Protein AF-A0A953KZW2-F1 (afdb_monomer)

Nearest PDB structures (foldseek):
  6uad-assembly1_A  TM=7.887E-01  e=7.161E-06  Comamonas testosteroni
  5iep-assembly1_A  TM=6.336E-01  e=7.894E-04  synthetic construct
  7scc-assembly1_BO  TM=6.711E-01  e=1.519E-03  Synechocystis sp. PCC 6803 substr. Kazusa
  6d63-assembly5_I  TM=6.026E-01  e=1.817E-03  Pseudomonas sp. ADP
  6ta7-assembly1_E-2  TM=6.427E-01  e=1.104E-01  Homo sapiens

pLDDT: mean 77.54, std 22.92, range [33.84, 98.69]

Secondary structure (DSSP, 8-state):
---TTTHHHHHHHHHHHHHSSPPPHHHHHHHHTS-TTTHHHHHHHHHHHTT--HHHHHHHHHHHHHHHHS-------------------------------HHHHHHHHHHHHHHHHHHHHHHHS----PPPP-----------------PPP---------PPPP--------PPPPTHHHHHHHHHHHHHHHHHHHHHHHHHTT-HHHHHHHB-TT--EETTEES--HHHHHHHHHHHHTT-EEEEEEEEEEEE-SSSEEEEEEEEEEEETTTTEEEEEEEEEEEEE-TTS-EEEEEE--

Structure (mmCIF, N/CA/C/O backbone):
data_AF-A0A953KZW2-F1
#
_entry.id   AF-A0A953KZW2-F1
#
loop_
_atom_site.group_PDB
_atom_site.id
_atom_site.type_symbol
_atom_site.label_atom_id
_atom_site.label_alt_id
_atom_site.label_comp_id
_atom_site.label_asym_id
_atom_site.label_entity_id
_atom_site.label_seq_id
_atom_site.pdbx_PDB_ins_code
_atom_site.Cartn_x
_atom_site.Cartn_y
_atom_site.Cartn_z
_atom_site.occupancy
_atom_site.B_iso_or_equiv
_atom_site.auth_seq_id
_atom_site.auth_comp_id
_atom_site.auth_asym_id
_atom_site.auth_atom_id
_atom_site.pdbx_PDB_model_num
ATOM 1 N N . MET A 1 1 ? 4.035 15.272 -20.486 1.00 87.88 1 MET A N 1
ATOM 2 C CA . MET A 1 1 ? 3.221 14.664 -19.411 1.00 87.88 1 MET A CA 1
ATOM 3 C C . MET A 1 1 ? 1.915 14.163 -20.011 1.00 87.88 1 MET A C 1
ATOM 5 O O . MET A 1 1 ? 1.473 14.740 -21.007 1.00 87.88 1 MET A O 1
ATOM 9 N N . ILE A 1 2 ? 1.334 13.093 -19.467 1.00 96.12 2 ILE A N 1
ATOM 10 C CA . ILE A 1 2 ? 0.006 12.632 -19.892 1.00 96.12 2 ILE A CA 1
ATOM 11 C C . ILE A 1 2 ? -1.044 13.613 -19.351 1.00 96.12 2 ILE A C 1
ATOM 13 O O . ILE A 1 2 ? -0.916 14.118 -18.241 1.00 96.12 2 ILE A O 1
ATOM 17 N N . SER A 1 3 ? -2.028 13.959 -20.169 1.00 95.38 3 SER A N 1
ATOM 18 C CA . SER A 1 3 ? -3.058 14.960 -19.901 1.00 95.38 3 SER A CA 1
ATOM 19 C C . SER A 1 3 ? -4.394 14.495 -20.492 1.00 95.38 3 SER A C 1
ATOM 21 O O . SER A 1 3 ? -4.414 13.578 -21.319 1.00 95.38 3 SER A O 1
ATOM 23 N N . PRO A 1 4 ? -5.528 15.136 -20.157 1.00 95.81 4 PRO A N 1
ATOM 24 C CA . PRO A 1 4 ? -6.825 14.748 -20.719 1.00 95.81 4 PRO A CA 1
ATOM 25 C C . PRO A 1 4 ? -6.866 14.794 -22.249 1.00 95.81 4 PRO A C 1
ATOM 27 O O . PRO A 1 4 ? -7.628 14.074 -22.882 1.00 95.81 4 PRO A O 1
ATOM 30 N N . HIS A 1 5 ? -6.039 15.641 -22.864 1.00 96.25 5 HIS A N 1
ATOM 31 C CA . HIS A 1 5 ? -6.025 15.809 -24.315 1.00 96.25 5 HIS A CA 1
ATOM 32 C C . HIS A 1 5 ? -5.318 14.646 -25.024 1.00 96.25 5 HIS A C 1
ATOM 34 O O . HIS A 1 5 ? -5.631 14.356 -26.176 1.00 96.25 5 HIS A O 1
ATOM 40 N N . ASN A 1 6 ? -4.383 13.962 -24.353 1.00 96.62 6 ASN A N 1
ATOM 41 C CA . ASN A 1 6 ? -3.606 12.867 -24.941 1.00 96.62 6 ASN A CA 1
ATOM 42 C C . ASN A 1 6 ? -3.860 11.494 -24.288 1.00 96.62 6 ASN A C 1
ATOM 44 O O . ASN A 1 6 ? -3.405 10.488 -24.834 1.00 96.62 6 ASN A O 1
ATOM 48 N N . ILE A 1 7 ? -4.638 11.415 -23.198 1.00 97.44 7 ILE A N 1
ATOM 49 C CA . ILE A 1 7 ? -4.917 10.162 -22.476 1.00 97.44 7 ILE A CA 1
ATOM 50 C C . ILE A 1 7 ? -5.524 9.089 -23.383 1.00 97.44 7 ILE A C 1
ATOM 52 O O . ILE A 1 7 ? -5.079 7.948 -23.364 1.00 97.44 7 ILE A O 1
ATOM 56 N N . GLY A 1 8 ? -6.465 9.444 -24.262 1.00 97.44 8 GLY A N 1
ATOM 57 C CA . GLY A 1 8 ? -7.064 8.477 -25.186 1.00 97.44 8 GLY A CA 1
ATOM 58 C C . GLY A 1 8 ? -6.046 7.865 -26.159 1.00 97.44 8 GLY A C 1
ATOM 59 O O . GLY A 1 8 ? -6.106 6.671 -26.450 1.00 97.44 8 GLY A O 1
ATOM 60 N N . ALA A 1 9 ? -5.085 8.660 -26.640 1.00 97.81 9 ALA A N 1
ATOM 61 C CA . ALA A 1 9 ? -4.000 8.172 -27.491 1.00 97.81 9 ALA A CA 1
ATOM 62 C C . ALA A 1 9 ? -3.000 7.324 -26.693 1.00 97.81 9 ALA A C 1
ATOM 64 O O . ALA A 1 9 ? -2.559 6.281 -27.175 1.00 97.81 9 ALA A O 1
ATOM 65 N N . PHE A 1 10 ? -2.709 7.718 -25.454 1.00 97.94 10 PHE A N 1
ATOM 66 C CA . PHE A 1 10 ? -1.836 6.955 -24.572 1.00 97.94 10 PHE A CA 1
ATOM 67 C C . PHE A 1 10 ? -2.429 5.585 -24.209 1.00 97.94 10 PHE A C 1
ATOM 69 O O . PHE A 1 10 ? -1.732 4.577 -24.273 1.00 97.94 10 PHE A O 1
ATOM 76 N N . ILE A 1 11 ? -3.733 5.501 -23.931 1.00 98.06 11 ILE A N 1
ATOM 77 C CA . ILE A 1 11 ? -4.419 4.226 -23.668 1.00 98.06 11 ILE A CA 1
ATOM 78 C C . ILE A 1 11 ? -4.409 3.320 -24.904 1.00 98.06 11 ILE A C 1
ATOM 80 O O . ILE A 1 11 ? -4.162 2.122 -24.774 1.00 98.06 11 ILE A O 1
ATOM 84 N N . LYS A 1 12 ? -4.599 3.875 -26.111 1.00 97.88 12 LYS A N 1
ATOM 85 C CA . LYS A 1 12 ? -4.418 3.122 -27.366 1.00 97.88 12 LYS A CA 1
ATOM 86 C C . LYS A 1 12 ? -3.003 2.563 -27.486 1.00 97.88 12 LYS A C 1
ATOM 88 O O . LYS A 1 12 ? -2.850 1.385 -27.797 1.00 97.88 12 LYS A O 1
ATOM 93 N N . PHE A 1 13 ? -1.994 3.392 -27.219 1.00 98.00 13 PHE A N 1
ATOM 94 C CA . PHE A 1 13 ? -0.586 2.998 -27.238 1.00 98.00 13 PHE A CA 1
ATOM 95 C C . PHE A 1 13 ? -0.308 1.860 -26.245 1.00 98.00 13 PHE A C 1
ATOM 97 O O . PHE A 1 13 ? 0.223 0.822 -26.634 1.00 98.00 13 PHE A O 1
ATOM 104 N N . LEU A 1 14 ? -0.744 2.006 -24.993 1.00 97.25 14 LEU A N 1
ATOM 105 C CA . LEU A 1 14 ? -0.588 0.996 -23.946 1.00 97.25 14 LEU A CA 1
ATOM 106 C C . LEU A 1 14 ? -1.263 -0.333 -24.313 1.00 97.25 14 LEU A C 1
ATOM 108 O O . LEU A 1 14 ? -0.664 -1.399 -24.163 1.00 97.25 14 LEU A O 1
ATOM 112 N N . TYR A 1 15 ? -2.493 -0.280 -24.825 1.00 97.56 15 TYR A N 1
ATOM 113 C CA . TYR A 1 15 ? -3.238 -1.472 -25.232 1.00 97.56 15 TYR A CA 1
ATOM 114 C C . TYR A 1 15 ? -2.575 -2.180 -26.420 1.00 97.56 15 TYR A C 1
ATOM 116 O O . TYR A 1 15 ? -2.438 -3.403 -26.406 1.00 97.56 15 TYR A O 1
ATOM 124 N N . LEU A 1 16 ? -2.098 -1.412 -27.406 1.00 96.75 16 LEU A N 1
ATOM 125 C CA . LEU A 1 16 ? -1.361 -1.940 -28.551 1.00 96.75 16 LEU A CA 1
ATOM 126 C C . LEU A 1 16 ? -0.071 -2.633 -28.110 1.00 96.75 16 LEU A C 1
ATOM 128 O O . LEU A 1 16 ? 0.184 -3.754 -28.537 1.00 96.75 16 LEU A O 1
ATOM 132 N N . LYS A 1 17 ? 0.716 -2.020 -27.218 1.00 95.94 17 LYS A N 1
ATOM 133 C CA . LYS A 1 17 ? 1.949 -2.632 -26.695 1.00 95.94 17 LYS A CA 1
ATOM 134 C C . LYS A 1 17 ? 1.675 -3.919 -25.919 1.00 95.94 17 LYS A C 1
ATOM 136 O O . LYS A 1 17 ? 2.438 -4.870 -26.050 1.00 95.94 17 LYS A O 1
ATOM 141 N N . LYS A 1 18 ? 0.593 -3.964 -25.135 1.00 94.56 18 LYS A N 1
ATOM 142 C CA . LYS A 1 18 ? 0.278 -5.116 -24.281 1.00 94.56 18 LYS A CA 1
ATOM 143 C C . LYS A 1 18 ? -0.373 -6.284 -25.025 1.00 94.56 18 LYS A C 1
ATOM 145 O O . LYS A 1 18 ? -0.033 -7.432 -24.758 1.00 94.56 18 LYS A O 1
ATOM 150 N N . TYR A 1 19 ? -1.319 -6.005 -25.918 1.00 94.12 19 TYR A N 1
ATOM 151 C CA . TYR A 1 19 ? -2.159 -7.031 -26.553 1.00 94.12 19 TYR A CA 1
ATOM 152 C C . TYR A 1 19 ? -1.916 -7.186 -28.054 1.00 94.12 19 TYR A C 1
ATOM 154 O O . TYR A 1 19 ? -2.515 -8.062 -28.672 1.00 94.12 19 TYR A O 1
ATOM 162 N N . ASN A 1 20 ? -1.066 -6.344 -28.650 1.00 94.12 20 ASN A N 1
ATOM 163 C CA . ASN A 1 20 ? -0.862 -6.274 -30.097 1.00 94.12 20 ASN A CA 1
ATOM 164 C C . ASN A 1 20 ? -2.183 -6.095 -30.878 1.00 94.12 20 ASN A C 1
ATOM 166 O O . ASN A 1 20 ? -2.370 -6.647 -31.959 1.00 94.12 20 ASN A O 1
ATOM 170 N N . ALA A 1 21 ? -3.119 -5.339 -30.295 1.00 94.56 21 ALA A N 1
ATOM 171 C CA . ALA A 1 21 ? -4.452 -5.082 -30.829 1.00 94.56 21 ALA A CA 1
ATOM 172 C C . ALA A 1 21 ? -4.862 -3.622 -30.584 1.00 94.56 21 ALA A C 1
ATOM 174 O O . ALA A 1 21 ? -4.318 -2.949 -29.708 1.00 94.56 21 ALA A O 1
ATOM 175 N N . SER A 1 22 ? -5.831 -3.111 -31.347 1.00 95.94 22 SER A N 1
ATOM 176 C CA . SER A 1 22 ? -6.396 -1.779 -31.097 1.00 95.94 22 SER A CA 1
ATOM 177 C C . SER A 1 22 ? -7.279 -1.777 -29.844 1.00 95.94 22 SER A C 1
ATOM 179 O O . SER A 1 22 ? -8.050 -2.708 -29.623 1.00 95.94 22 SER A O 1
ATOM 181 N N . ALA A 1 23 ? -7.184 -0.714 -29.037 1.00 96.25 23 ALA A N 1
ATOM 182 C CA . ALA A 1 23 ? -8.043 -0.542 -27.867 1.00 96.25 23 ALA A CA 1
ATOM 183 C C . ALA A 1 23 ? -9.524 -0.400 -28.278 1.00 96.25 23 ALA A C 1
ATOM 185 O O . ALA A 1 23 ? -9.805 0.350 -29.219 1.00 96.25 23 ALA A O 1
ATOM 186 N N . PRO A 1 24 ? -10.470 -1.044 -27.566 1.00 97.25 24 PRO A N 1
ATOM 187 C CA . PRO A 1 24 ? -11.900 -0.828 -27.774 1.00 97.25 24 PRO A CA 1
ATOM 188 C C . PRO A 1 24 ? -12.287 0.650 -27.619 1.00 97.25 24 PRO A C 1
ATOM 190 O O . PRO A 1 24 ? -11.789 1.328 -26.716 1.00 97.25 24 PRO A O 1
ATOM 193 N N . ASN A 1 25 ? -13.197 1.144 -28.464 1.00 97.00 25 ASN A N 1
ATOM 194 C CA . ASN A 1 25 ? -13.622 2.551 -28.442 1.00 97.00 25 ASN A CA 1
ATOM 195 C C . ASN A 1 25 ? -14.234 2.953 -27.096 1.00 97.00 25 ASN A C 1
ATOM 197 O O . ASN A 1 25 ? -13.890 4.004 -26.565 1.00 97.00 25 ASN A O 1
ATOM 201 N N . ASP A 1 26 ? -15.044 2.084 -26.498 1.00 95.88 26 ASP A N 1
ATOM 202 C CA . ASP A 1 26 ? -15.714 2.349 -25.221 1.00 95.88 26 ASP A CA 1
ATOM 203 C C . ASP A 1 26 ? -14.705 2.589 -24.088 1.00 95.88 26 ASP A C 1
ATOM 205 O O . ASP A 1 26 ? -14.895 3.457 -23.236 1.00 95.88 26 ASP A O 1
ATOM 209 N N . LEU A 1 27 ? -13.580 1.860 -24.112 1.00 94.81 27 LEU A N 1
ATOM 210 C CA . LEU A 1 27 ? -12.480 2.067 -23.174 1.00 94.81 27 LEU A CA 1
ATOM 211 C C . LEU A 1 27 ? -11.868 3.456 -23.373 1.00 94.81 27 LEU A C 1
ATOM 213 O O . LEU A 1 27 ? -11.662 4.182 -22.405 1.00 94.81 27 LEU A O 1
ATOM 217 N N . ILE A 1 28 ? -11.594 3.841 -24.619 1.00 97.56 28 ILE A N 1
ATOM 218 C CA . ILE A 1 28 ? -10.995 5.140 -24.942 1.00 97.56 28 ILE A CA 1
ATOM 219 C C . ILE A 1 28 ? -11.909 6.286 -24.498 1.00 97.56 28 ILE A C 1
ATOM 221 O O . ILE A 1 28 ? -11.422 7.241 -23.894 1.00 97.56 28 ILE A O 1
ATOM 225 N N . GLU A 1 29 ? -13.213 6.193 -24.762 1.00 97.00 29 GLU A N 1
ATOM 226 C CA . GLU A 1 29 ? -14.184 7.215 -24.355 1.00 97.00 29 GLU A CA 1
ATOM 227 C C . GLU A 1 29 ? -14.292 7.317 -22.830 1.00 97.00 29 GLU A C 1
ATOM 229 O O . GLU A 1 29 ? -14.233 8.421 -22.286 1.00 97.00 29 GLU A O 1
ATOM 234 N N . LYS A 1 30 ? -14.302 6.181 -22.117 1.00 95.25 30 LYS A N 1
ATOM 235 C CA . LYS A 1 30 ? -14.255 6.172 -20.647 1.00 95.25 30 LYS A CA 1
ATOM 236 C C . LYS A 1 30 ? -13.019 6.898 -20.106 1.00 95.25 30 LYS A C 1
ATOM 238 O O . LYS A 1 30 ? -13.123 7.657 -19.146 1.00 95.25 30 LYS A O 1
ATOM 243 N N . TRP A 1 31 ? -11.856 6.707 -20.726 1.00 97.06 31 TRP A N 1
ATOM 244 C CA . TRP A 1 31 ? -10.623 7.381 -20.308 1.00 97.06 31 TRP A CA 1
ATOM 245 C C . TRP A 1 31 ? -10.591 8.871 -20.649 1.00 97.06 31 TRP A C 1
ATOM 247 O O . TRP A 1 31 ? -10.008 9.649 -19.899 1.00 97.06 31 TRP A O 1
ATOM 257 N N . LYS A 1 32 ? -11.239 9.295 -21.738 1.00 96.88 32 LYS A N 1
ATOM 258 C CA . LYS A 1 32 ? -11.387 10.720 -22.069 1.00 96.88 32 LYS A CA 1
ATOM 259 C C . LYS A 1 32 ? -12.285 11.466 -21.082 1.00 96.88 32 LYS A C 1
ATOM 261 O O . LYS A 1 32 ? -12.086 12.661 -20.894 1.00 96.88 32 LYS A O 1
ATOM 266 N N . SER A 1 33 ? -13.248 10.783 -20.458 1.00 96.62 33 SER A N 1
ATOM 267 C CA . SER A 1 33 ? -14.107 11.385 -19.429 1.00 96.62 33 SER A CA 1
ATOM 268 C C . SER A 1 33 ? -13.445 11.524 -18.054 1.00 96.62 33 SER A C 1
ATOM 270 O O . SER A 1 33 ? -14.037 12.130 -17.165 1.00 96.62 33 SER A O 1
ATOM 272 N N . VAL A 1 34 ? -12.239 10.976 -17.857 1.00 93.94 34 VAL A N 1
ATOM 273 C CA . VAL A 1 34 ? -11.533 11.059 -16.570 1.00 93.94 34 VAL A CA 1
ATOM 274 C C . VAL A 1 34 ? -11.051 12.499 -16.332 1.00 93.94 34 VAL A C 1
ATOM 276 O O . VAL A 1 34 ? -10.349 13.050 -17.187 1.00 93.94 34 VAL A O 1
ATOM 279 N N . PRO A 1 35 ? -11.374 13.119 -15.180 1.00 93.81 35 PRO A N 1
ATOM 280 C CA . PRO A 1 35 ? -10.879 14.448 -14.834 1.00 93.81 35 PRO A CA 1
ATOM 281 C C . PRO A 1 35 ? -9.351 14.488 -14.773 1.00 93.81 35 PRO A C 1
ATOM 283 O O . PRO A 1 35 ? -8.720 13.543 -14.303 1.00 93.81 35 PRO A O 1
ATOM 286 N N . SER A 1 36 ? -8.740 15.614 -15.157 1.00 91.56 36 SER A N 1
ATOM 287 C CA . SER A 1 36 ? -7.276 15.787 -15.153 1.00 91.56 36 SER A CA 1
ATOM 288 C C . SER A 1 36 ? -6.618 15.395 -13.829 1.00 91.56 36 SER A C 1
ATOM 290 O O . SER A 1 36 ? -5.545 14.803 -13.833 1.00 91.56 36 SER A O 1
ATOM 292 N N . SER A 1 37 ? -7.271 15.713 -12.708 1.00 87.88 37 SER A N 1
ATOM 293 C CA . SER A 1 37 ? -6.799 15.427 -11.349 1.00 87.88 37 SER A CA 1
ATOM 294 C C . SER A 1 37 ? -6.767 13.939 -10.999 1.00 87.88 37 SER A C 1
ATOM 296 O O . SER A 1 37 ? -6.118 13.559 -10.029 1.00 87.88 37 SER A O 1
ATOM 298 N N . GLU A 1 38 ? -7.470 13.096 -11.753 1.00 89.94 38 GLU A N 1
ATOM 299 C CA . GLU A 1 38 ? -7.589 11.660 -11.487 1.00 89.94 38 GLU A CA 1
ATOM 300 C C . GLU A 1 38 ? -6.772 10.793 -12.447 1.00 89.94 38 GLU A C 1
ATOM 302 O O . GLU A 1 38 ? -6.577 9.608 -12.175 1.00 89.94 38 GLU A O 1
ATOM 307 N N . ILE A 1 39 ? -6.275 11.359 -13.552 1.00 94.12 39 ILE A N 1
ATOM 308 C CA . ILE A 1 39 ? -5.584 10.602 -14.605 1.00 94.12 39 ILE A CA 1
ATOM 309 C C . ILE A 1 39 ? -4.399 9.812 -14.047 1.00 94.12 39 ILE A C 1
ATOM 311 O O . ILE A 1 39 ? -4.278 8.622 -14.340 1.00 94.12 39 ILE A O 1
ATOM 315 N N . ASP A 1 40 ? -3.558 10.434 -13.220 1.00 91.00 40 ASP A N 1
ATOM 316 C CA . ASP A 1 40 ? -2.368 9.772 -12.678 1.00 91.00 40 ASP A CA 1
ATOM 317 C C . ASP A 1 40 ? -2.737 8.593 -11.770 1.00 91.00 40 ASP A C 1
ATOM 319 O O . ASP A 1 40 ? -2.174 7.507 -11.909 1.00 91.00 40 ASP A O 1
ATOM 323 N N . ASN A 1 41 ? -3.744 8.763 -10.907 1.00 83.75 41 ASN A N 1
ATOM 324 C CA . ASN A 1 41 ? -4.229 7.699 -10.023 1.00 83.75 41 ASN A CA 1
ATOM 325 C C . ASN A 1 41 ? -4.824 6.533 -10.825 1.00 83.75 41 ASN A C 1
ATOM 327 O O . ASN A 1 41 ? -4.502 5.368 -10.578 1.00 83.75 41 ASN A O 1
ATOM 331 N N . GLN A 1 42 ? -5.652 6.833 -11.828 1.00 92.50 42 GLN A N 1
ATOM 332 C CA . GLN A 1 42 ? -6.248 5.812 -12.690 1.00 92.50 42 GLN A CA 1
ATOM 333 C C . GLN A 1 42 ? -5.175 5.061 -13.489 1.00 92.50 42 GLN A C 1
ATOM 335 O O . GLN A 1 42 ? -5.237 3.836 -13.614 1.00 92.50 42 GLN A O 1
ATOM 340 N N . LEU A 1 43 ? -4.165 5.762 -14.013 1.00 95.62 43 LEU A N 1
ATOM 341 C CA . LEU A 1 43 ? -3.052 5.135 -14.731 1.00 95.62 43 LEU A CA 1
ATOM 342 C C . LEU A 1 43 ? -2.236 4.223 -13.819 1.00 95.62 43 LEU A C 1
ATOM 344 O O . LEU A 1 43 ? -1.926 3.101 -14.211 1.00 95.62 43 LEU A O 1
ATOM 348 N N . GLN A 1 44 ? -1.942 4.651 -12.592 1.00 86.88 44 GLN A N 1
ATOM 349 C CA . GLN A 1 44 ? -1.280 3.792 -11.610 1.00 86.88 44 GLN A CA 1
ATOM 350 C C . GLN A 1 44 ? -2.094 2.523 -11.338 1.00 86.88 44 GLN A C 1
ATOM 352 O O . GLN A 1 44 ? -1.536 1.424 -11.350 1.00 86.88 44 GLN A O 1
ATOM 357 N N . HIS A 1 45 ? -3.415 2.638 -11.176 1.00 84.31 45 HIS A N 1
ATOM 358 C CA . HIS A 1 45 ? -4.293 1.474 -11.026 1.00 84.31 45 HIS A CA 1
ATOM 359 C C . HIS A 1 45 ? -4.239 0.547 -12.244 1.00 84.31 45 HIS A C 1
ATOM 361 O O . HIS A 1 45 ? -4.135 -0.671 -12.081 1.00 84.31 45 HIS A O 1
ATOM 367 N N . LEU A 1 46 ? -4.248 1.105 -13.458 1.00 93.81 46 LEU A N 1
ATOM 368 C CA . LEU A 1 46 ? -4.114 0.338 -14.695 1.00 93.81 46 LEU A CA 1
ATOM 369 C C . LEU A 1 46 ? -2.785 -0.426 -14.740 1.00 93.81 46 LEU A C 1
ATOM 371 O O . LEU A 1 46 ? -2.785 -1.626 -15.010 1.00 93.81 46 LEU A O 1
ATOM 375 N N . PHE A 1 47 ? -1.666 0.237 -14.441 1.00 95.19 47 PHE A N 1
ATOM 376 C CA . PHE A 1 47 ? -0.339 -0.383 -14.443 1.00 95.19 47 PHE A CA 1
ATOM 377 C C . PHE A 1 47 ? -0.247 -1.523 -13.433 1.00 95.19 47 PHE A C 1
ATOM 379 O O . PHE A 1 47 ? 0.210 -2.613 -13.782 1.00 95.19 47 PHE A O 1
ATOM 386 N N . ARG A 1 48 ? -0.783 -1.331 -12.224 1.00 80.56 48 ARG A N 1
ATOM 387 C CA . ARG A 1 48 ? -0.847 -2.392 -11.208 1.00 80.56 48 ARG A CA 1
ATOM 388 C C . ARG A 1 48 ? -1.719 -3.555 -11.657 1.00 80.56 48 ARG A C 1
ATOM 390 O O . ARG A 1 48 ? -1.278 -4.696 -11.580 1.00 80.56 48 ARG A O 1
ATOM 397 N N . HIS A 1 49 ? -2.914 -3.285 -12.185 1.00 86.44 49 HIS A N 1
ATOM 398 C CA . HIS A 1 49 ? -3.785 -4.326 -12.740 1.00 86.44 49 HIS A CA 1
ATOM 399 C C . HIS A 1 49 ? -3.086 -5.111 -13.858 1.00 86.44 49 HIS A C 1
ATOM 401 O O . HIS A 1 49 ? -3.346 -6.292 -14.084 1.00 86.44 49 HIS A O 1
ATOM 407 N N . TRP A 1 50 ? -2.172 -4.453 -14.562 1.00 91.31 50 TRP A N 1
ATOM 408 C CA . TRP A 1 50 ? -1.397 -5.034 -15.637 1.00 91.31 50 TRP A CA 1
ATOM 409 C C . TRP A 1 50 ? -0.093 -5.701 -15.207 1.00 91.31 50 TRP A C 1
ATOM 411 O O . TRP A 1 50 ? 0.570 -6.247 -16.090 1.00 91.31 50 TRP A O 1
ATOM 421 N N . ASN A 1 51 ? 0.219 -5.715 -13.906 1.00 85.12 51 ASN A N 1
ATOM 422 C CA . ASN A 1 51 ? 1.489 -6.160 -13.327 1.00 85.12 51 ASN A CA 1
ATOM 423 C C . ASN A 1 51 ? 2.712 -5.473 -13.959 1.00 85.12 51 ASN A C 1
ATOM 425 O O . ASN A 1 51 ? 3.769 -6.080 -14.0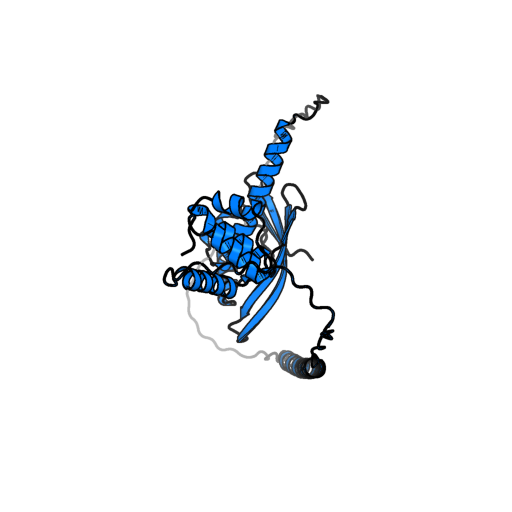98 1.00 85.12 51 ASN A O 1
ATOM 429 N N . MET A 1 52 ? 2.546 -4.214 -14.359 1.00 90.25 52 MET A N 1
ATOM 430 C CA . MET A 1 52 ? 3.592 -3.384 -14.943 1.00 90.25 52 MET A CA 1
ATOM 431 C C . MET A 1 52 ? 4.391 -2.714 -13.826 1.00 90.25 52 MET A C 1
ATOM 433 O O . MET A 1 52 ? 3.800 -2.155 -12.895 1.00 90.25 52 MET A O 1
ATOM 437 N N . SER A 1 53 ? 5.723 -2.775 -13.898 1.00 85.69 53 SER A N 1
ATOM 438 C CA . SER A 1 53 ? 6.573 -2.102 -12.908 1.00 85.69 53 SER A CA 1
ATOM 439 C C . SER A 1 53 ? 6.508 -0.580 -13.076 1.00 85.69 53 SER A C 1
ATOM 441 O O . SER A 1 53 ? 6.104 -0.067 -14.124 1.00 85.69 53 SER A O 1
ATOM 443 N N . ARG A 1 54 ? 6.919 0.169 -12.046 1.00 83.19 54 ARG A N 1
ATOM 444 C CA . ARG A 1 54 ? 6.962 1.637 -12.115 1.00 83.19 54 ARG A CA 1
ATOM 445 C C . ARG A 1 54 ? 7.923 2.110 -13.207 1.00 83.19 54 ARG A C 1
ATOM 447 O O . ARG A 1 54 ? 7.613 3.052 -13.931 1.00 83.19 54 ARG A O 1
ATOM 454 N N . GLU A 1 55 ? 9.066 1.449 -13.341 1.00 82.19 55 GLU A N 1
ATOM 455 C CA . GLU A 1 55 ? 10.092 1.749 -14.340 1.00 82.19 55 GLU A CA 1
ATOM 456 C C . GLU A 1 55 ? 9.563 1.484 -15.750 1.00 82.19 55 GLU A C 1
ATOM 458 O O . GLU A 1 55 ? 9.712 2.334 -16.626 1.00 82.19 55 GLU A O 1
ATOM 463 N N . GLU A 1 56 ? 8.890 0.349 -15.958 1.00 92.69 56 GLU A N 1
ATOM 464 C CA . GLU A 1 56 ? 8.259 0.002 -17.235 1.00 92.69 56 GLU A CA 1
ATOM 465 C C . GLU A 1 56 ? 7.168 1.016 -17.613 1.00 92.69 56 GLU A C 1
ATOM 467 O O . GLU A 1 56 ? 7.141 1.519 -18.738 1.00 92.69 56 GLU A O 1
ATOM 472 N N . ALA A 1 57 ? 6.310 1.393 -16.660 1.00 94.81 57 ALA A N 1
ATOM 473 C CA . ALA A 1 57 ? 5.278 2.403 -16.872 1.00 94.81 57 ALA A CA 1
ATOM 474 C C . ALA A 1 57 ? 5.872 3.771 -17.249 1.00 94.81 57 ALA A C 1
ATOM 476 O O . ALA A 1 57 ? 5.388 4.423 -18.178 1.00 94.81 57 ALA A O 1
ATOM 477 N N . LEU A 1 58 ? 6.943 4.199 -16.570 1.00 90.19 58 LEU A N 1
ATOM 478 C CA . LEU A 1 58 ? 7.657 5.440 -16.888 1.00 90.19 58 LEU A CA 1
ATOM 479 C C . LEU A 1 58 ? 8.314 5.383 -18.270 1.00 90.19 58 LEU A C 1
ATOM 481 O O . LEU A 1 58 ? 8.226 6.355 -19.021 1.00 90.19 58 LEU A O 1
ATOM 485 N N . GLN A 1 59 ? 8.929 4.256 -18.632 1.00 94.75 59 GLN A N 1
AT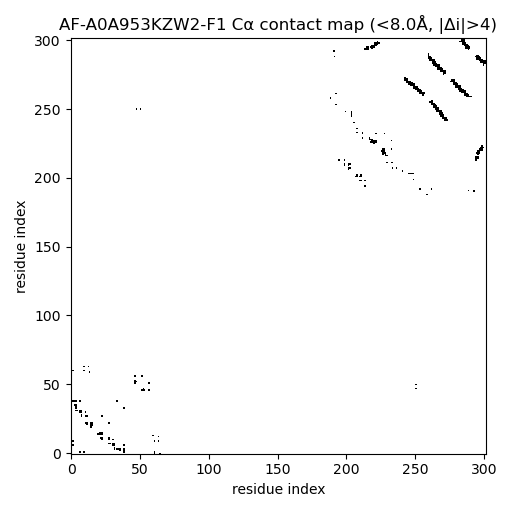OM 486 C CA . GLN A 1 59 ? 9.509 4.057 -19.961 1.00 94.75 59 GLN A CA 1
ATOM 487 C C . GLN A 1 59 ? 8.444 4.158 -21.054 1.00 94.75 59 GLN A C 1
ATOM 489 O O . GLN A 1 59 ? 8.647 4.866 -22.038 1.00 94.75 59 GLN A O 1
ATOM 494 N N . LEU A 1 60 ? 7.282 3.530 -20.864 1.00 96.81 60 LEU A N 1
ATOM 495 C CA . LEU A 1 60 ? 6.171 3.601 -21.816 1.00 96.81 60 LEU A CA 1
ATOM 496 C C . LEU A 1 60 ? 5.590 5.014 -21.931 1.00 96.81 60 LEU A C 1
ATOM 498 O O . LEU A 1 60 ? 5.276 5.454 -23.037 1.00 96.81 60 LEU A O 1
ATOM 502 N N . GLN A 1 61 ? 5.483 5.752 -20.822 1.00 95.94 61 GLN A N 1
ATOM 503 C CA . GLN A 1 61 ? 5.084 7.163 -20.858 1.00 95.94 61 GLN A CA 1
ATOM 504 C C . GLN A 1 61 ? 6.088 8.017 -21.639 1.00 95.94 61 GLN A C 1
ATOM 506 O O . GLN A 1 61 ? 5.684 8.819 -22.480 1.00 95.94 61 GLN A O 1
ATOM 511 N N . GLN A 1 62 ? 7.389 7.849 -21.392 1.00 95.19 62 GLN A N 1
ATOM 512 C CA . GLN A 1 62 ? 8.430 8.583 -22.118 1.00 95.19 62 GLN A CA 1
ATOM 513 C C . GLN A 1 62 ? 8.435 8.230 -23.605 1.00 95.19 62 GLN A C 1
ATOM 515 O O . GLN A 1 62 ? 8.481 9.134 -24.438 1.00 95.19 62 GLN A O 1
ATOM 520 N N . GLN A 1 63 ? 8.325 6.942 -23.935 1.00 96.19 63 GLN A N 1
ATOM 521 C CA . GLN A 1 63 ? 8.236 6.467 -25.311 1.00 96.19 63 GLN A CA 1
ATOM 522 C C . GLN A 1 63 ? 7.043 7.095 -26.035 1.00 96.19 63 GLN A C 1
ATOM 524 O O . GLN A 1 63 ? 7.207 7.640 -27.123 1.00 96.19 63 GLN A O 1
ATOM 529 N N . PHE A 1 64 ? 5.861 7.085 -25.416 1.00 97.12 64 PHE A N 1
ATOM 530 C CA . PHE A 1 64 ? 4.681 7.723 -25.989 1.00 97.12 64 PHE A CA 1
ATOM 531 C C . PHE A 1 64 ? 4.901 9.220 -26.240 1.00 97.12 64 PHE A C 1
ATOM 533 O O . PHE A 1 64 ? 4.565 9.722 -27.311 1.00 97.12 64 PHE A O 1
ATOM 540 N N . LEU A 1 65 ? 5.490 9.939 -25.279 1.00 95.12 65 LEU A N 1
ATOM 541 C CA . LEU A 1 65 ? 5.755 11.369 -25.432 1.00 95.12 65 LEU A CA 1
ATOM 542 C C . LEU A 1 65 ? 6.726 11.643 -26.587 1.00 95.12 65 LEU A C 1
ATOM 544 O O . LEU A 1 65 ? 6.462 12.544 -27.380 1.00 95.12 65 LEU A O 1
ATOM 548 N N . GLN A 1 66 ? 7.778 10.834 -26.736 1.00 94.31 66 GLN A N 1
ATOM 549 C CA . GLN A 1 66 ? 8.721 10.930 -27.853 1.00 94.31 66 GLN A CA 1
ATOM 550 C C . GLN A 1 66 ? 8.028 10.680 -29.199 1.00 94.31 66 GLN A C 1
ATOM 552 O O . GLN A 1 66 ? 8.130 11.520 -30.094 1.00 94.31 66 GLN A O 1
ATOM 557 N N . GLU A 1 67 ? 7.260 9.591 -29.314 1.00 93.62 67 GLU A N 1
ATOM 558 C CA . GLU A 1 67 ? 6.501 9.245 -30.526 1.00 93.62 67 GLU A CA 1
ATOM 559 C C . GLU A 1 67 ? 5.463 10.326 -30.883 1.00 93.62 67 GLU A C 1
ATOM 561 O O . GLU A 1 67 ? 5.254 10.622 -32.057 1.00 93.62 67 GLU A O 1
ATOM 566 N N . SER A 1 68 ? 4.860 10.972 -29.880 1.00 91.12 68 SER A N 1
ATOM 567 C CA . SER A 1 68 ? 3.880 12.050 -30.078 1.00 91.12 68 SER A CA 1
ATOM 568 C C . SER A 1 68 ? 4.496 13.417 -30.409 1.00 91.12 68 SER A C 1
ATOM 570 O O . SER A 1 68 ? 3.816 14.268 -30.976 1.00 91.12 68 SER A O 1
ATOM 572 N N . SER A 1 69 ? 5.768 13.634 -30.055 1.00 86.31 69 SER A N 1
ATOM 573 C CA . SER A 1 69 ? 6.503 14.889 -30.287 1.00 86.31 69 SER A CA 1
ATOM 574 C C . SER A 1 69 ? 7.238 14.952 -31.625 1.00 86.31 69 SER A C 1
ATOM 576 O O . SER A 1 69 ? 7.834 15.984 -31.943 1.00 86.31 69 SER A O 1
ATOM 578 N N . GLY A 1 70 ? 7.217 13.866 -32.404 1.00 80.50 70 GLY A N 1
ATOM 579 C CA . GLY A 1 70 ? 7.780 13.870 -33.748 1.00 80.50 70 GLY A CA 1
ATOM 580 C C . GLY A 1 70 ? 7.191 15.023 -34.572 1.00 80.50 70 GLY A C 1
ATOM 581 O O . GLY A 1 70 ? 6.011 15.346 -34.394 1.00 80.50 70 GLY A O 1
ATOM 582 N N . PRO A 1 71 ? 7.982 15.670 -35.456 1.00 65.94 71 PRO A N 1
ATOM 583 C CA . PRO A 1 71 ? 7.442 16.680 -36.360 1.00 65.94 71 PRO A CA 1
ATOM 584 C C . PRO A 1 71 ? 6.220 16.074 -37.042 1.00 65.94 71 PRO A C 1
ATOM 586 O O . PRO A 1 71 ? 6.276 14.901 -37.407 1.00 65.94 71 PRO A O 1
ATOM 589 N N . ALA A 1 72 ? 5.130 16.838 -37.154 1.00 54.03 72 ALA A N 1
ATOM 590 C CA . ALA A 1 72 ? 3.886 16.438 -37.807 1.00 54.03 72 ALA A CA 1
ATOM 591 C C . ALA A 1 72 ? 4.161 16.081 -39.278 1.00 54.03 72 ALA A C 1
ATOM 593 O O . ALA A 1 72 ? 3.921 16.867 -40.190 1.00 54.03 72 ALA A O 1
ATOM 594 N N . ASN A 1 73 ? 4.771 14.925 -39.508 1.00 48.59 73 ASN A N 1
ATOM 595 C CA . ASN A 1 73 ? 5.367 14.557 -40.768 1.00 48.59 73 ASN A CA 1
ATOM 596 C C . ASN A 1 73 ? 4.459 13.510 -41.380 1.00 48.59 73 ASN A C 1
ATOM 598 O O . ASN A 1 73 ? 4.574 12.327 -41.084 1.00 48.59 73 ASN A O 1
ATOM 602 N N . VAL A 1 74 ? 3.576 14.041 -42.226 1.00 50.56 74 VAL A N 1
ATOM 603 C CA . VAL A 1 74 ? 2.806 13.390 -43.285 1.00 50.56 74 VAL A CA 1
ATOM 604 C C . VAL A 1 74 ? 1.866 12.272 -42.808 1.00 50.56 74 VAL A C 1
ATOM 606 O O . VAL A 1 74 ? 2.312 11.307 -42.193 1.00 50.56 74 VAL A O 1
ATOM 609 N N . PRO A 1 75 ? 0.552 12.342 -43.106 1.00 44.53 75 PRO A N 1
ATOM 610 C CA . PRO A 1 75 ? -0.327 11.205 -42.862 1.00 44.53 75 PRO A CA 1
ATOM 611 C C . PRO A 1 75 ? 0.305 9.943 -43.469 1.00 44.53 75 PRO A C 1
ATOM 613 O O . PRO A 1 75 ? 0.807 10.015 -44.598 1.00 44.53 75 PRO A O 1
ATOM 616 N N . PRO A 1 76 ? 0.306 8.799 -42.756 1.00 46.34 76 PRO A N 1
ATOM 617 C CA . PRO A 1 76 ? 0.656 7.542 -43.385 1.00 46.34 76 PRO A CA 1
ATOM 618 C C . PRO A 1 76 ? -0.265 7.421 -44.590 1.00 46.34 76 PRO A C 1
ATOM 620 O O . PRO A 1 76 ? -1.487 7.443 -44.437 1.00 46.34 76 PRO A O 1
ATOM 623 N N . VAL A 1 77 ? 0.318 7.374 -45.789 1.00 46.34 77 VAL A N 1
ATOM 624 C CA . VAL A 1 77 ? -0.417 6.995 -46.989 1.00 46.34 77 VAL A CA 1
ATOM 625 C C . VAL A 1 77 ? -1.114 5.698 -46.620 1.00 46.34 77 VAL A C 1
ATOM 627 O O . VAL A 1 77 ? -0.463 4.672 -46.413 1.00 46.34 77 VAL A O 1
ATOM 630 N N . THR A 1 78 ? -2.432 5.764 -46.467 1.00 43.69 78 THR A N 1
ATOM 631 C CA . THR A 1 78 ? -3.306 4.608 -46.400 1.00 43.69 78 THR A CA 1
ATOM 632 C C . THR A 1 78 ? -3.138 3.902 -47.734 1.00 43.69 78 THR A C 1
ATOM 634 O O . THR A 1 78 ? -3.868 4.131 -48.695 1.00 43.69 78 THR A O 1
ATOM 637 N N . ARG A 1 79 ? -2.118 3.044 -47.830 1.00 35.75 79 ARG A N 1
ATOM 638 C CA . ARG A 1 79 ? -2.145 1.952 -48.788 1.00 35.75 79 ARG A CA 1
ATOM 639 C C . ARG A 1 79 ? -3.361 1.143 -48.383 1.00 35.75 79 ARG A C 1
ATOM 641 O O . ARG A 1 79 ? -3.327 0.442 -47.376 1.00 35.75 79 ARG A O 1
ATOM 648 N N . ASN A 1 80 ? -4.436 1.308 -49.147 1.00 33.84 80 ASN A N 1
ATOM 649 C CA . ASN A 1 80 ? -5.528 0.357 -49.213 1.00 33.84 80 ASN A CA 1
ATOM 650 C C . ASN A 1 80 ? -4.900 -1.002 -49.514 1.00 33.84 80 ASN A C 1
ATOM 652 O O . ASN A 1 80 ? -4.610 -1.333 -50.663 1.00 33.84 80 ASN A O 1
ATOM 656 N N . TYR A 1 81 ? -4.604 -1.744 -48.453 1.00 34.22 81 TYR A N 1
ATOM 657 C CA . TYR A 1 81 ? -4.205 -3.129 -48.532 1.00 34.22 81 TYR A CA 1
ATOM 658 C C . TYR A 1 81 ? -5.497 -3.884 -48.826 1.00 34.22 81 TYR A C 1
ATOM 660 O O . TYR A 1 81 ? -6.250 -4.249 -47.925 1.00 34.22 81 TYR A O 1
ATOM 668 N N . TYR A 1 82 ? -5.801 -4.035 -50.113 1.00 40.09 82 TYR A N 1
ATOM 669 C CA . TYR A 1 82 ? -6.638 -5.145 -50.531 1.00 40.09 82 TYR A CA 1
ATOM 670 C C . TYR A 1 82 ? -5.957 -6.422 -50.022 1.00 40.09 82 TYR A C 1
ATOM 672 O O . TYR A 1 82 ? -4.744 -6.562 -50.202 1.00 40.09 82 TYR A O 1
ATOM 680 N N . PRO A 1 83 ? -6.680 -7.336 -49.360 1.00 44.56 83 PRO A N 1
ATOM 681 C CA . PRO A 1 83 ? -6.125 -8.628 -49.014 1.00 44.56 83 PRO A CA 1
ATOM 682 C C . PRO A 1 83 ? -5.962 -9.435 -50.307 1.00 44.56 83 PRO A C 1
ATOM 684 O O . PRO A 1 83 ? -6.864 -10.162 -50.717 1.00 44.56 83 PRO A O 1
ATOM 687 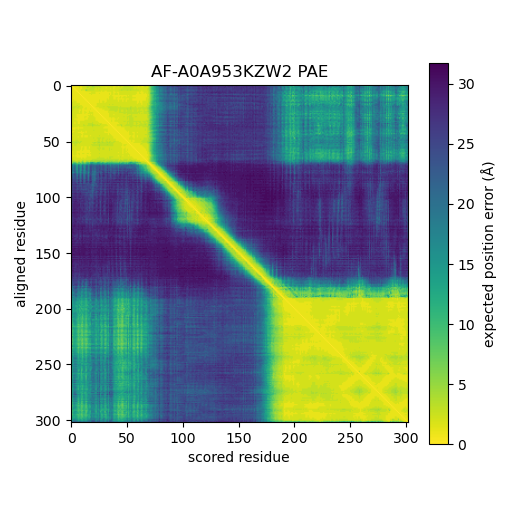N N . GLU A 1 84 ? -4.808 -9.315 -50.962 1.00 40.75 84 GLU A N 1
ATOM 688 C CA . GLU A 1 84 ? -4.308 -10.426 -51.763 1.00 40.75 84 GLU A CA 1
ATOM 689 C C . GLU A 1 84 ? -4.005 -11.549 -50.785 1.00 40.75 84 GLU A C 1
ATOM 691 O O . GLU A 1 84 ? -3.191 -11.406 -49.878 1.00 40.75 84 GLU A O 1
ATOM 696 N N . THR A 1 85 ? -4.745 -12.636 -50.934 1.00 51.66 85 THR A N 1
ATOM 697 C CA . THR A 1 85 ? -4.544 -13.903 -50.248 1.00 51.66 85 THR A CA 1
ATOM 698 C C . THR A 1 85 ? -3.308 -14.567 -50.853 1.00 51.66 85 THR A C 1
ATOM 700 O O . THR A 1 85 ? -3.389 -15.042 -51.986 1.00 51.66 85 THR A O 1
ATOM 703 N N . PRO A 1 86 ? -2.169 -14.677 -50.143 1.00 42.88 86 PRO A N 1
ATOM 704 C CA . PRO A 1 86 ? -1.118 -15.584 -50.548 1.00 42.88 86 PRO A CA 1
ATOM 705 C C . PRO A 1 86 ? -1.448 -16.929 -49.908 1.00 42.88 86 PRO A C 1
ATOM 707 O O . PRO A 1 86 ? -1.461 -17.091 -48.685 1.00 42.88 86 PRO A O 1
ATOM 710 N N . ALA A 1 87 ? -1.761 -17.896 -50.760 1.00 48.81 87 ALA A N 1
ATOM 711 C CA . ALA A 1 87 ? -1.789 -19.290 -50.379 1.00 48.81 87 ALA A CA 1
ATOM 712 C C . ALA A 1 87 ? -0.461 -19.673 -49.703 1.00 48.81 87 ALA A C 1
ATOM 714 O O . ALA A 1 87 ? 0.602 -19.470 -50.275 1.00 48.81 87 ALA A O 1
ATOM 715 N N . GLY A 1 88 ? -0.567 -20.258 -48.507 1.00 46.75 88 GLY A N 1
ATOM 716 C CA . GLY A 1 88 ? 0.420 -21.162 -47.921 1.00 46.75 88 GLY A CA 1
ATOM 717 C C . GLY A 1 88 ? 1.766 -20.556 -47.524 1.00 46.75 88 GLY A C 1
ATOM 718 O O . GLY A 1 88 ? 2.612 -20.309 -48.362 1.00 46.75 88 GLY A O 1
ATOM 719 N N . HIS A 1 89 ? 2.005 -20.448 -46.216 1.00 42.41 89 HIS A N 1
ATOM 720 C CA . HIS A 1 89 ? 3.107 -21.141 -45.534 1.00 42.41 89 HIS A CA 1
ATOM 721 C C . HIS A 1 89 ? 2.972 -20.908 -44.022 1.00 42.41 89 HIS A C 1
ATOM 723 O O . HIS A 1 89 ? 3.343 -19.866 -43.487 1.00 42.41 89 HIS A O 1
ATOM 729 N N . TYR A 1 90 ? 2.421 -21.899 -43.319 1.00 34.50 90 TYR A N 1
ATOM 730 C CA . TYR A 1 90 ? 2.446 -21.951 -41.861 1.00 34.50 90 TYR A CA 1
ATOM 731 C C . TYR A 1 90 ? 3.880 -22.239 -41.407 1.00 34.50 90 TYR A C 1
ATOM 733 O O . TYR A 1 90 ? 4.344 -23.377 -41.484 1.00 34.50 90 TYR A O 1
ATOM 741 N N . SER A 1 91 ? 4.592 -21.218 -40.932 1.00 42.50 91 SER A N 1
ATOM 742 C CA . SER A 1 91 ? 5.804 -21.434 -40.144 1.00 42.50 91 SER A CA 1
ATOM 743 C C . SER A 1 91 ? 5.386 -21.807 -38.722 1.00 42.50 91 SER A C 1
ATOM 745 O O . SER A 1 91 ? 5.013 -20.957 -37.913 1.00 42.50 91 SER A O 1
ATOM 747 N N . ASN A 1 92 ? 5.409 -23.109 -38.433 1.00 38.44 92 ASN A N 1
ATOM 748 C CA . ASN A 1 92 ? 5.322 -23.639 -37.078 1.00 38.44 92 ASN A CA 1
ATOM 749 C C . ASN A 1 92 ? 6.565 -23.198 -36.294 1.00 38.44 92 ASN A C 1
ATOM 751 O O . ASN A 1 92 ? 7.612 -23.845 -36.347 1.00 38.44 92 ASN A O 1
ATOM 755 N N . HIS A 1 93 ? 6.458 -22.111 -35.534 1.00 41.62 93 HIS A N 1
ATOM 756 C CA . HIS A 1 93 ? 7.452 -21.797 -34.515 1.00 41.62 93 HIS A CA 1
ATOM 757 C C . HIS A 1 93 ? 7.238 -22.727 -33.318 1.00 41.62 93 HIS A C 1
ATOM 759 O O . HIS A 1 93 ? 6.381 -22.506 -32.465 1.00 41.62 93 HIS A O 1
ATOM 765 N N . VAL A 1 94 ? 8.029 -23.800 -33.281 1.00 45.59 94 VAL A N 1
ATOM 766 C CA . VAL A 1 94 ? 8.162 -24.689 -32.125 1.00 45.59 94 VAL A CA 1
ATOM 767 C C . VAL A 1 94 ? 8.663 -23.857 -30.933 1.00 45.59 94 VAL A C 1
ATOM 769 O O . VAL A 1 94 ? 9.688 -23.181 -31.063 1.00 45.59 94 VAL A O 1
ATOM 772 N N . PRO A 1 95 ? 7.990 -23.880 -29.768 1.00 43.16 95 PRO A N 1
ATOM 773 C CA . PRO A 1 95 ? 8.436 -23.130 -28.602 1.00 43.16 95 PRO A CA 1
ATOM 774 C C . PRO A 1 95 ? 9.805 -23.643 -28.144 1.00 43.16 95 PRO A C 1
ATOM 776 O O . PRO A 1 95 ? 9.958 -24.806 -27.760 1.00 43.16 95 PRO A O 1
ATOM 779 N N . GLN A 1 96 ? 10.819 -22.774 -28.170 1.00 42.38 96 GLN A N 1
ATOM 780 C CA . GLN A 1 96 ? 12.124 -23.107 -27.610 1.00 42.38 96 GLN A CA 1
ATOM 781 C C . GLN A 1 96 ? 12.020 -23.229 -26.088 1.00 42.38 96 GLN A C 1
ATOM 783 O O . GLN A 1 96 ? 11.864 -22.255 -25.349 1.00 42.38 96 GLN A O 1
ATOM 788 N N . LYS A 1 97 ? 12.123 -24.475 -25.628 1.00 44.84 97 LYS A N 1
ATOM 789 C CA . LYS A 1 97 ? 12.218 -24.880 -24.228 1.00 44.84 97 LYS A CA 1
ATOM 790 C C . LYS A 1 97 ? 13.469 -24.254 -23.602 1.00 44.84 97 LYS A C 1
ATOM 792 O O . LYS A 1 97 ? 14.575 -24.760 -23.788 1.00 44.84 97 LYS A O 1
ATOM 797 N N . LYS A 1 98 ? 13.301 -23.170 -22.836 1.00 45.16 98 LYS A N 1
ATOM 798 C CA . LYS A 1 98 ? 14.356 -22.636 -21.961 1.00 45.16 98 LYS A CA 1
ATOM 799 C C . LYS A 1 98 ? 14.757 -23.734 -20.971 1.00 45.16 98 LYS A C 1
ATOM 801 O O . LYS A 1 98 ? 13.990 -24.082 -20.077 1.00 45.16 98 LYS A O 1
ATOM 806 N N . ARG A 1 99 ? 15.947 -24.310 -21.161 1.00 41.16 99 ARG A N 1
ATOM 807 C CA . ARG A 1 99 ? 16.587 -25.204 -20.190 1.00 41.16 99 ARG A CA 1
ATOM 808 C C . ARG A 1 99 ? 16.933 -24.376 -18.956 1.00 41.16 99 ARG A C 1
ATOM 810 O O . ARG A 1 99 ? 17.921 -23.652 -18.941 1.00 41.16 99 ARG A O 1
ATOM 817 N N . THR A 1 100 ? 16.093 -24.455 -17.934 1.00 50.34 100 THR A N 1
ATOM 818 C CA . THR A 1 100 ? 16.443 -24.015 -16.589 1.00 50.34 100 THR A CA 1
ATOM 819 C C . THR A 1 100 ? 17.507 -24.966 -16.048 1.00 50.34 100 THR A C 1
ATOM 821 O O . THR A 1 100 ? 17.311 -26.180 -15.986 1.00 50.34 100 THR A O 1
ATOM 824 N N . ASN A 1 101 ? 18.670 -24.418 -15.698 1.00 48.69 101 ASN A N 1
ATOM 825 C CA . ASN A 1 101 ? 19.788 -25.162 -15.123 1.00 48.69 101 ASN A CA 1
ATOM 826 C C . ASN A 1 101 ? 19.473 -25.528 -13.662 1.00 48.69 101 ASN A C 1
ATOM 828 O O . ASN A 1 101 ? 20.026 -24.950 -12.730 1.00 48.69 101 ASN A O 1
ATOM 832 N N . VAL A 1 102 ? 18.575 -26.502 -13.470 1.00 53.66 102 VAL A N 1
ATOM 833 C CA . VAL A 1 102 ? 18.166 -27.067 -12.166 1.00 53.66 102 VAL A CA 1
ATOM 834 C C . VAL A 1 102 ? 19.375 -27.536 -11.340 1.00 53.66 102 VAL A C 1
ATOM 836 O O . VAL A 1 102 ? 19.345 -27.496 -10.114 1.00 53.66 102 VAL A O 1
ATOM 839 N N . TRP A 1 103 ? 20.482 -27.889 -11.996 1.00 49.75 103 TRP A N 1
ATOM 840 C CA . TRP A 1 103 ? 21.709 -28.323 -11.330 1.00 49.75 103 TRP A CA 1
ATOM 841 C C . TRP A 1 103 ? 22.387 -27.221 -10.489 1.00 49.75 103 TRP A C 1
ATOM 843 O O . TRP A 1 103 ? 22.934 -27.525 -9.432 1.00 49.75 103 TRP A O 1
ATOM 853 N N . MET A 1 104 ? 22.278 -25.936 -10.868 1.00 46.69 104 MET A N 1
ATOM 854 C CA . MET A 1 104 ? 22.827 -24.840 -10.047 1.00 46.69 104 MET A CA 1
ATOM 855 C C . MET A 1 104 ? 22.039 -24.615 -8.749 1.00 46.69 104 MET A C 1
ATOM 857 O O . MET A 1 104 ? 22.630 -24.257 -7.735 1.00 46.69 104 MET A O 1
ATOM 861 N N . ILE A 1 105 ? 20.724 -24.862 -8.751 1.00 54.84 105 ILE A N 1
ATOM 862 C CA . ILE A 1 105 ? 19.880 -24.694 -7.556 1.00 54.84 105 ILE A CA 1
ATOM 863 C C . ILE A 1 105 ? 20.187 -25.794 -6.525 1.00 54.84 105 ILE A C 1
ATOM 865 O O . ILE A 1 105 ? 20.242 -25.525 -5.327 1.00 54.84 105 ILE A O 1
ATOM 869 N N . ILE A 1 106 ? 20.464 -27.018 -6.985 1.00 60.69 106 ILE A N 1
ATOM 870 C CA . ILE A 1 106 ? 20.817 -28.145 -6.108 1.00 60.69 106 ILE A CA 1
ATOM 871 C C . ILE A 1 106 ? 22.206 -27.942 -5.475 1.00 60.69 106 ILE A C 1
ATOM 873 O O . ILE A 1 106 ? 22.377 -28.206 -4.285 1.00 60.69 106 ILE A O 1
ATOM 877 N N . ALA A 1 107 ? 23.180 -27.407 -6.221 1.00 61.19 107 ALA A N 1
ATOM 878 C CA . ALA A 1 107 ? 24.514 -27.115 -5.687 1.00 61.19 107 ALA A CA 1
ATOM 879 C C . ALA A 1 107 ? 24.495 -26.026 -4.592 1.00 61.19 107 ALA A C 1
ATOM 881 O O . ALA A 1 107 ? 25.211 -26.133 -3.597 1.00 61.19 107 ALA A O 1
ATOM 882 N N . LEU A 1 108 ? 23.632 -25.014 -4.730 1.00 56.09 108 LEU A N 1
ATOM 883 C CA . LEU A 1 108 ? 23.504 -23.919 -3.760 1.00 56.09 108 LEU A CA 1
ATOM 884 C C . LEU A 1 108 ? 22.814 -24.361 -2.453 1.00 56.09 108 LEU A C 1
ATOM 886 O O . LEU A 1 108 ? 23.191 -23.913 -1.370 1.00 56.09 108 LEU A O 1
ATOM 890 N N . LEU A 1 109 ? 21.865 -25.301 -2.532 1.00 59.28 109 LEU A N 1
ATOM 891 C CA . LEU A 1 109 ? 21.205 -25.889 -1.359 1.00 59.28 109 LEU A CA 1
ATOM 892 C C . LEU A 1 109 ? 22.141 -26.785 -0.530 1.00 59.28 109 LEU A C 1
ATOM 894 O O . LEU A 1 109 ? 22.077 -26.756 0.699 1.00 59.28 109 LEU A O 1
ATOM 898 N N . ALA A 1 110 ? 23.048 -27.531 -1.167 1.00 62.56 110 ALA A N 1
ATOM 899 C CA . ALA A 1 110 ? 24.001 -28.388 -0.455 1.00 62.56 110 ALA A CA 1
ATOM 900 C C . ALA A 1 110 ? 25.011 -27.582 0.391 1.00 62.56 110 ALA A C 1
ATOM 902 O O . ALA A 1 110 ? 25.357 -27.989 1.502 1.00 62.56 110 ALA A O 1
ATOM 903 N N . ILE A 1 111 ? 25.435 -26.408 -0.091 1.00 66.31 111 ILE A N 1
ATOM 904 C CA . ILE A 1 111 ? 26.381 -25.530 0.619 1.00 66.31 111 ILE A CA 1
ATOM 905 C C . ILE A 1 111 ? 25.720 -24.871 1.842 1.00 66.31 111 ILE A C 1
ATOM 907 O O . ILE A 1 111 ? 26.354 -24.747 2.891 1.00 66.31 111 ILE A O 1
ATOM 911 N N . LEU A 1 112 ? 24.433 -24.517 1.758 1.00 59.53 112 LEU A N 1
ATOM 912 C CA . LEU A 1 112 ? 23.687 -23.938 2.884 1.00 59.53 112 LEU A CA 1
ATOM 913 C C . LEU A 1 112 ? 23.452 -24.938 4.027 1.00 59.53 112 LEU A C 1
ATOM 915 O O . LEU A 1 112 ? 23.517 -24.550 5.193 1.00 59.53 112 LEU A O 1
ATOM 919 N N . ILE A 1 113 ? 23.236 -26.220 3.718 1.00 66.19 113 ILE A N 1
ATOM 920 C CA . ILE A 1 113 ? 23.041 -27.262 4.742 1.00 66.19 113 ILE A CA 1
ATOM 921 C C . ILE A 1 113 ? 24.357 -27.556 5.479 1.00 66.19 113 ILE A C 1
ATOM 923 O O . ILE A 1 113 ? 24.366 -27.652 6.707 1.00 66.19 113 ILE A O 1
ATOM 927 N N . LEU A 1 114 ? 25.481 -27.627 4.758 1.00 55.06 114 LEU A N 1
ATOM 928 C CA . LEU A 1 114 ? 26.798 -27.862 5.364 1.00 55.06 114 LEU A CA 1
ATOM 929 C C . LEU A 1 114 ? 27.308 -26.641 6.152 1.00 55.06 114 LEU A C 1
ATOM 931 O O . LEU A 1 114 ? 27.848 -26.804 7.246 1.00 55.06 114 LEU A O 1
ATOM 935 N N . GLY A 1 115 ? 27.079 -25.419 5.660 1.00 61.38 115 GLY A N 1
ATOM 936 C CA . GLY A 1 115 ? 27.443 -24.187 6.372 1.00 61.38 115 GLY A CA 1
ATOM 937 C C . GLY A 1 115 ? 26.585 -23.917 7.616 1.00 61.38 115 GLY A C 1
ATOM 938 O O . GLY A 1 115 ? 27.102 -23.470 8.642 1.00 61.38 115 GLY A O 1
ATOM 939 N N . GLY A 1 116 ? 25.287 -24.238 7.561 1.00 59.28 116 GLY A N 1
ATOM 940 C CA . GLY A 1 116 ? 24.355 -24.037 8.675 1.00 59.28 116 GLY A CA 1
ATOM 941 C C . GLY A 1 116 ? 24.641 -24.929 9.887 1.00 59.28 116 GLY A C 1
ATOM 942 O O . GLY A 1 116 ? 24.545 -24.470 11.026 1.00 59.28 116 GLY A O 1
ATOM 943 N N . LEU A 1 117 ? 25.060 -26.178 9.659 1.00 64.19 117 LEU A N 1
ATOM 944 C CA . LEU A 1 117 ? 25.444 -27.095 10.738 1.00 64.19 117 LEU A CA 1
ATOM 945 C C . LEU A 1 117 ? 26.727 -26.639 11.452 1.00 64.19 117 LEU A C 1
ATOM 947 O O . LEU A 1 117 ? 26.773 -26.669 12.681 1.00 64.19 117 LEU A O 1
ATOM 951 N N . GLY A 1 118 ? 27.729 -26.139 10.722 1.00 69.56 118 GLY A N 1
ATOM 952 C CA . GLY A 1 118 ? 28.967 -25.625 11.324 1.00 69.56 118 GLY A CA 1
ATOM 953 C C . GLY A 1 118 ? 28.737 -24.425 12.253 1.00 69.56 118 GLY A C 1
ATOM 954 O O . GLY A 1 118 ? 29.242 -24.399 13.376 1.00 69.56 118 GLY A O 1
ATOM 955 N N . ALA A 1 119 ? 27.910 -23.464 11.829 1.00 67.31 119 ALA A N 1
ATOM 956 C CA . ALA A 1 119 ? 27.587 -22.284 12.634 1.00 67.31 119 ALA A CA 1
ATOM 957 C C . ALA A 1 119 ? 26.739 -22.619 13.878 1.00 67.31 119 ALA A C 1
ATOM 959 O O . ALA A 1 119 ? 26.920 -22.014 14.936 1.00 67.31 119 ALA A O 1
ATOM 960 N N . TYR A 1 120 ? 25.842 -23.607 13.775 1.00 74.19 120 TYR A N 1
ATOM 961 C CA . TYR A 1 120 ? 24.998 -24.035 14.892 1.00 74.19 120 TYR A CA 1
ATOM 962 C C . TYR A 1 120 ? 25.804 -24.668 16.036 1.00 74.19 120 TYR A C 1
ATOM 964 O O . TYR A 1 120 ? 25.534 -24.385 17.204 1.00 74.19 120 TYR A O 1
ATOM 972 N N . TYR A 1 121 ? 26.816 -25.484 15.725 1.00 75.06 121 TYR A N 1
ATOM 973 C CA . TYR A 1 121 ? 27.663 -26.093 16.757 1.00 75.06 121 TYR A CA 1
ATOM 974 C C . TYR A 1 121 ? 28.667 -25.107 17.368 1.00 75.06 121 TYR A C 1
ATOM 976 O O . TYR A 1 121 ? 28.910 -25.179 18.572 1.00 75.06 121 TYR A O 1
ATOM 984 N N . ALA A 1 122 ? 29.177 -24.140 16.598 1.00 72.25 122 ALA A N 1
ATOM 985 C CA . ALA A 1 122 ? 30.082 -23.113 17.119 1.00 72.25 122 ALA A CA 1
ATOM 986 C C . ALA A 1 122 ? 29.408 -22.191 18.156 1.00 72.25 122 ALA A C 1
ATOM 988 O O . ALA A 1 122 ? 30.015 -21.845 19.163 1.00 72.25 122 ALA A O 1
ATOM 989 N N . LEU A 1 123 ? 28.128 -21.849 17.967 1.00 64.88 123 LEU A N 1
ATOM 990 C CA . LEU A 1 123 ? 27.394 -20.953 18.874 1.00 64.88 123 LEU A CA 1
ATOM 991 C C . LEU A 1 123 ? 26.834 -21.640 20.130 1.00 64.88 123 LEU A C 1
ATOM 993 O O . LEU A 1 123 ? 26.402 -20.960 21.062 1.00 64.88 123 LEU A O 1
ATOM 997 N N . ARG A 1 124 ? 26.814 -22.978 20.183 1.00 61.62 124 ARG A N 1
ATOM 998 C CA . ARG A 1 124 ? 26.257 -23.729 21.323 1.00 61.62 124 ARG A CA 1
ATOM 999 C C . ARG A 1 124 ? 27.310 -24.163 22.351 1.00 61.62 124 ARG A C 1
ATOM 1001 O O . ARG A 1 124 ? 26.933 -24.643 23.415 1.00 61.62 124 ARG A O 1
ATOM 1008 N N . GLY A 1 125 ? 28.599 -23.981 22.054 1.00 50.16 125 GLY A N 1
ATOM 1009 C CA . GLY A 1 125 ? 29.716 -24.431 22.894 1.00 50.16 125 GLY A CA 1
ATOM 1010 C C . GLY A 1 125 ? 30.115 -23.514 24.059 1.00 50.16 125 GLY A C 1
ATOM 1011 O O . GLY A 1 125 ? 30.938 -23.919 24.870 1.00 50.16 125 GLY A O 1
ATOM 1012 N N . GLU A 1 126 ? 29.551 -22.308 24.186 1.00 54.78 126 GLU A N 1
ATOM 1013 C CA . GLU A 1 126 ? 30.113 -21.250 25.052 1.00 54.78 126 GLU A CA 1
ATOM 1014 C C . GLU A 1 126 ? 29.281 -20.901 26.302 1.00 54.78 126 GLU A C 1
ATOM 1016 O O . GLU A 1 126 ? 29.279 -19.770 26.785 1.00 54.78 126 GLU A O 1
ATOM 1021 N N . LYS A 1 127 ? 28.551 -21.866 26.869 1.00 49.06 127 LYS A N 1
ATOM 1022 C CA . LYS A 1 127 ? 27.883 -21.682 28.169 1.00 49.06 127 LYS A CA 1
ATOM 1023 C C . LYS A 1 127 ? 28.138 -22.876 29.067 1.00 49.06 127 LYS A C 1
ATOM 1025 O O . LYS A 1 127 ? 27.291 -23.753 29.112 1.00 49.06 127 LYS A O 1
ATOM 1030 N N . ASN A 1 128 ? 29.306 -22.915 29.710 1.00 53.19 128 ASN A N 1
ATOM 1031 C CA . ASN A 1 128 ? 29.574 -23.629 30.967 1.00 53.19 128 ASN A CA 1
ATOM 1032 C C . ASN A 1 128 ? 30.986 -23.279 31.471 1.00 53.19 128 ASN A C 1
ATOM 1034 O O . ASN A 1 128 ? 31.905 -24.087 31.384 1.00 53.19 128 ASN A O 1
ATOM 1038 N N . GLN A 1 129 ? 31.158 -22.070 32.003 1.00 45.56 129 GLN A N 1
ATOM 1039 C CA . GLN A 1 129 ? 32.167 -21.801 33.030 1.00 45.56 129 GLN A CA 1
ATOM 1040 C C . GLN A 1 129 ? 31.528 -20.870 34.063 1.00 45.56 129 GLN A C 1
ATOM 1042 O O . GLN A 1 129 ? 31.380 -19.674 33.831 1.00 45.56 129 GLN A O 1
ATOM 1047 N N . GLU A 1 130 ? 31.088 -21.447 35.180 1.00 52.72 130 GLU A N 1
ATOM 1048 C CA . GLU A 1 130 ? 30.889 -20.708 36.425 1.00 52.72 130 GLU A CA 1
ATOM 1049 C C . GLU A 1 130 ? 32.271 -20.334 36.979 1.00 52.72 130 GLU A C 1
ATOM 1051 O O . GLU A 1 130 ? 33.088 -21.231 37.205 1.00 52.72 130 GLU A O 1
ATOM 1056 N N . PRO A 1 131 ? 32.567 -19.051 37.238 1.00 51.19 131 PRO A N 1
ATOM 1057 C CA . PRO A 1 131 ? 33.685 -18.709 38.090 1.00 51.19 131 PRO A CA 1
ATOM 1058 C C . PRO A 1 131 ? 33.260 -18.774 39.560 1.00 51.19 131 PRO A C 1
ATOM 1060 O O . PRO A 1 131 ? 32.344 -18.094 40.025 1.00 51.19 131 PRO A O 1
ATOM 1063 N N . SER A 1 132 ? 33.985 -19.640 40.261 1.00 50.47 132 SER A N 1
ATOM 1064 C CA . SER A 1 132 ? 34.002 -19.850 41.701 1.00 50.47 132 SER A CA 1
ATOM 1065 C C . SER A 1 132 ? 34.226 -18.563 42.506 1.00 50.47 132 SER A C 1
ATOM 1067 O O . SER A 1 132 ? 34.933 -17.643 42.104 1.00 50.47 132 SER A O 1
ATOM 1069 N N . ARG A 1 133 ? 33.639 -18.579 43.700 1.00 54.25 133 ARG A N 1
ATOM 1070 C CA . ARG A 1 133 ? 33.637 -17.595 44.788 1.00 54.25 133 ARG A CA 1
ATOM 1071 C C . ARG A 1 133 ? 34.964 -17.597 45.580 1.00 54.25 133 ARG A C 1
ATOM 1073 O O . ARG A 1 133 ? 35.442 -18.686 45.887 1.00 54.25 133 ARG A O 1
ATOM 1080 N N . ASN A 1 134 ? 35.490 -16.408 45.915 1.00 46.50 134 ASN A N 1
ATOM 1081 C CA . ASN A 1 134 ? 36.388 -15.986 47.033 1.00 46.50 134 ASN A CA 1
ATOM 1082 C C . ASN A 1 134 ? 37.216 -14.767 46.558 1.00 46.50 134 ASN A C 1
ATOM 1084 O O . ASN A 1 134 ? 37.544 -14.706 45.382 1.00 46.50 134 ASN A O 1
ATOM 1088 N N . ASP A 1 135 ? 37.611 -13.753 47.325 1.00 47.84 135 ASP A N 1
ATOM 1089 C CA . ASP A 1 135 ? 37.576 -13.415 48.752 1.00 47.84 135 ASP A CA 1
ATOM 1090 C C . ASP A 1 135 ? 37.665 -11.866 48.852 1.00 47.84 135 ASP A C 1
ATOM 1092 O O . ASP A 1 135 ? 37.979 -11.201 47.861 1.00 47.84 135 ASP A O 1
ATOM 1096 N N . GLY A 1 136 ? 37.333 -11.279 50.002 1.00 46.31 136 GLY A N 1
ATOM 1097 C CA . GLY A 1 136 ? 37.013 -9.851 50.144 1.00 46.31 136 GLY A CA 1
ATOM 1098 C C . GLY A 1 136 ? 38.164 -8.841 50.288 1.00 46.31 136 GLY A C 1
ATOM 1099 O O . GLY A 1 136 ? 39.320 -9.195 50.467 1.00 46.31 136 GLY A O 1
ATOM 1100 N N . SER A 1 137 ? 37.791 -7.551 50.301 1.00 42.88 137 SER A N 1
ATOM 1101 C CA . SER A 1 137 ? 38.411 -6.494 51.125 1.00 42.88 137 SER A CA 1
ATOM 1102 C C . SER A 1 137 ? 37.631 -5.165 51.035 1.00 42.88 137 SER A C 1
ATOM 1104 O O . SER A 1 137 ? 37.574 -4.533 49.986 1.00 42.88 137 SER A O 1
ATOM 1106 N N . ILE A 1 138 ? 37.025 -4.791 52.165 1.00 45.38 138 ILE A N 1
ATOM 1107 C CA . ILE A 1 138 ? 36.844 -3.458 52.782 1.00 45.38 138 ILE A CA 1
ATOM 1108 C C . ILE A 1 138 ? 37.222 -2.212 51.943 1.00 45.38 138 ILE A C 1
ATOM 1110 O O . ILE A 1 138 ? 38.402 -2.012 51.673 1.00 45.38 138 ILE A O 1
ATOM 1114 N N . LEU A 1 139 ? 36.270 -1.284 51.725 1.00 46.16 139 LEU A N 1
ATOM 1115 C CA . LEU A 1 139 ? 36.425 0.142 52.088 1.00 46.16 139 LEU A CA 1
ATOM 1116 C C . LEU A 1 139 ? 35.081 0.900 52.081 1.00 46.16 139 LEU A C 1
ATOM 1118 O O . LEU A 1 139 ? 34.266 0.758 51.175 1.00 46.16 139 LEU A O 1
ATOM 1122 N N . ASN A 1 140 ? 34.894 1.702 53.128 1.00 44.50 140 ASN A N 1
ATOM 1123 C CA . ASN A 1 140 ? 33.746 2.554 53.438 1.00 44.50 140 ASN A CA 1
ATOM 1124 C C . ASN A 1 140 ? 33.444 3.606 52.357 1.00 44.50 140 ASN A C 1
ATOM 1126 O O . ASN A 1 140 ? 34.370 4.162 51.770 1.00 44.50 140 ASN A O 1
ATOM 1130 N N . ASN A 1 141 ? 32.167 3.971 52.202 1.00 39.81 141 ASN A N 1
ATOM 1131 C CA . ASN A 1 141 ? 31.740 5.356 52.424 1.00 39.81 141 ASN A CA 1
ATOM 1132 C C . ASN A 1 141 ? 30.214 5.496 52.478 1.00 39.81 141 ASN A C 1
ATOM 1134 O O . ASN A 1 141 ? 29.472 4.968 51.651 1.00 39.81 141 ASN A O 1
ATOM 1138 N N . ASP A 1 142 ? 29.801 6.247 53.490 1.00 41.62 142 ASP A N 1
ATOM 1139 C CA . ASP A 1 142 ? 28.455 6.677 53.817 1.00 41.62 142 ASP A CA 1
ATOM 1140 C C . ASP A 1 142 ? 27.758 7.422 52.675 1.00 41.62 142 ASP A C 1
ATOM 1142 O O . ASP A 1 142 ? 28.346 8.306 52.056 1.00 41.62 142 ASP A O 1
ATOM 1146 N N . THR A 1 143 ? 26.464 7.154 52.477 1.00 42.34 143 THR A N 1
ATOM 1147 C CA . THR A 1 143 ? 25.432 8.174 52.195 1.00 42.34 143 THR A CA 1
ATOM 1148 C C . THR A 1 143 ? 24.046 7.550 52.428 1.00 42.34 143 THR A C 1
ATOM 1150 O O . THR A 1 143 ? 23.694 6.584 51.747 1.00 42.34 143 THR A O 1
ATOM 1153 N N . PRO A 1 144 ? 23.217 8.074 53.350 1.00 42.59 144 PRO A N 1
ATOM 1154 C CA . PRO A 1 144 ? 21.886 7.537 53.594 1.00 42.59 144 PRO A CA 1
ATOM 1155 C C . PRO A 1 144 ? 20.886 8.115 52.586 1.00 42.59 144 PRO A C 1
ATOM 1157 O O . PRO A 1 144 ? 20.675 9.325 52.522 1.00 42.59 144 PRO A O 1
ATOM 1160 N N . ARG A 1 145 ? 20.202 7.249 51.833 1.00 35.97 145 ARG A N 1
ATOM 1161 C CA . ARG A 1 145 ? 18.967 7.616 51.129 1.00 35.97 145 ARG A CA 1
ATOM 1162 C C . ARG A 1 145 ? 17.824 6.770 51.673 1.00 35.97 145 ARG A C 1
ATOM 1164 O O . ARG A 1 145 ? 17.629 5.629 51.269 1.00 35.97 145 ARG A O 1
ATOM 1171 N N . GLN A 1 146 ? 17.084 7.354 52.614 1.00 39.81 146 GLN A N 1
ATOM 1172 C CA . GLN A 1 146 ? 15.779 6.861 53.041 1.00 39.81 146 GLN A CA 1
ATOM 1173 C C . GLN A 1 146 ? 14.867 6.746 51.815 1.00 39.81 146 GLN A C 1
ATOM 1175 O O . GLN A 1 146 ? 14.561 7.741 51.163 1.00 39.81 146 GLN A O 1
ATOM 1180 N N . THR A 1 147 ? 14.431 5.529 51.510 1.00 36.06 147 THR A N 1
ATOM 1181 C CA . THR A 1 147 ? 13.229 5.279 50.714 1.00 36.06 147 THR A CA 1
ATOM 1182 C C . THR A 1 147 ? 12.357 4.392 51.581 1.00 36.06 147 THR A C 1
ATOM 1184 O O . THR A 1 147 ? 12.645 3.217 51.779 1.00 36.06 147 THR A O 1
ATOM 1187 N N . SER A 1 148 ? 11.351 5.005 52.193 1.00 40.38 148 SER A N 1
ATOM 1188 C CA . SER A 1 148 ? 10.321 4.330 52.967 1.00 40.38 148 SER A CA 1
ATOM 1189 C C . SER A 1 148 ? 9.502 3.419 52.053 1.00 40.38 148 SER A C 1
ATOM 1191 O O . SER A 1 148 ? 8.869 3.895 51.109 1.00 40.38 148 SER A O 1
ATOM 1193 N N . GLU A 1 149 ? 9.482 2.128 52.367 1.00 37.00 149 GLU A N 1
ATOM 1194 C CA . GLU A 1 149 ? 8.464 1.186 51.915 1.00 37.00 149 GLU A CA 1
ATOM 1195 C C . GLU A 1 149 ? 7.089 1.636 52.424 1.00 37.00 149 GLU A C 1
ATOM 1197 O O . GLU A 1 149 ? 6.783 1.556 53.615 1.00 37.00 149 GLU A O 1
ATOM 1202 N N . GLN A 1 150 ? 6.237 2.100 51.511 1.00 37.41 150 GLN A N 1
ATOM 1203 C CA . GLN A 1 150 ? 4.807 2.218 51.762 1.00 37.41 150 GLN A CA 1
ATOM 1204 C C . GLN A 1 150 ? 4.111 0.946 51.277 1.00 37.41 150 GLN A C 1
ATOM 1206 O O . GLN A 1 150 ? 3.904 0.715 50.087 1.00 37.41 150 GLN A O 1
ATOM 1211 N N . LYS A 1 151 ? 3.761 0.123 52.264 1.00 44.84 151 LYS A N 1
ATOM 1212 C CA . LYS A 1 151 ? 2.779 -0.961 52.219 1.00 44.84 151 LYS A CA 1
ATOM 1213 C C . LYS A 1 151 ? 1.472 -0.462 51.571 1.00 44.84 151 LYS A C 1
ATOM 1215 O O . LYS A 1 151 ? 0.904 0.505 52.080 1.00 44.84 151 LYS A O 1
ATOM 1220 N N . PRO A 1 152 ? 0.963 -1.090 50.497 1.00 44.84 152 PRO A N 1
ATOM 1221 C CA . PRO A 1 152 ? -0.323 -0.710 49.926 1.00 44.84 152 PRO A CA 1
ATOM 1222 C C . PRO A 1 152 ? -1.462 -1.098 50.868 1.00 44.84 152 PRO A C 1
ATOM 1224 O O . PRO A 1 152 ? -1.619 -2.263 51.239 1.00 44.84 152 PRO A O 1
ATOM 1227 N N . SER A 1 153 ? -2.240 -0.094 51.258 1.00 43.50 153 SER A N 1
ATOM 1228 C CA . SER A 1 153 ? -3.479 -0.240 52.005 1.00 43.50 153 SER A CA 1
ATOM 1229 C C . SER A 1 153 ? -4.550 -0.915 51.152 1.00 43.50 153 SER A C 1
ATOM 1231 O O . SER A 1 153 ? -4.780 -0.568 49.996 1.00 43.50 153 SER A O 1
ATOM 1233 N N . GLU A 1 154 ? -5.207 -1.872 51.786 1.00 38.47 154 GLU A N 1
ATOM 1234 C CA . GLU A 1 154 ? -6.395 -2.599 51.367 1.00 38.47 154 GLU A CA 1
ATOM 1235 C C . GLU A 1 154 ? -7.544 -1.627 51.040 1.00 38.47 154 GLU A C 1
ATOM 1237 O O . GLU A 1 154 ? -8.099 -0.969 51.921 1.00 38.47 154 GLU A O 1
ATOM 1242 N N . ILE A 1 155 ? -7.890 -1.508 49.755 1.00 43.38 155 ILE A N 1
ATOM 1243 C CA . ILE A 1 155 ? -9.073 -0.770 49.303 1.00 43.38 155 ILE A CA 1
ATOM 1244 C C . ILE A 1 155 ? -10.276 -1.706 49.442 1.00 43.38 155 ILE A C 1
ATOM 1246 O O . ILE A 1 155 ? -10.479 -2.605 48.626 1.00 43.38 155 ILE A O 1
ATOM 1250 N N . LYS A 1 156 ? -11.090 -1.480 50.478 1.00 40.44 156 LYS A N 1
ATOM 1251 C CA . LYS A 1 156 ? -12.467 -1.979 50.541 1.00 40.44 156 LYS A CA 1
ATOM 1252 C C . LYS A 1 156 ? -13.295 -1.214 49.510 1.00 40.44 156 LYS A C 1
ATOM 1254 O O . LYS A 1 156 ? -13.604 -0.044 49.717 1.00 40.44 156 LYS A O 1
ATOM 1259 N N . VAL A 1 157 ? -13.626 -1.868 48.399 1.00 42.09 157 VAL A N 1
ATOM 1260 C CA . VAL A 1 157 ? -14.651 -1.383 47.470 1.00 42.09 157 VAL A CA 1
ATOM 1261 C C . VAL A 1 157 ? -16.000 -1.827 48.014 1.00 42.09 157 VAL A C 1
ATOM 1263 O O . VAL A 1 157 ? -16.335 -3.011 48.011 1.00 42.09 157 VAL A O 1
ATOM 1266 N N . ASP A 1 158 ? -16.731 -0.849 48.532 1.00 46.41 158 ASP A N 1
ATOM 1267 C CA . ASP A 1 158 ? -18.123 -0.978 48.926 1.00 46.41 158 ASP A CA 1
ATOM 1268 C C . ASP A 1 158 ? -18.971 -1.262 47.679 1.00 46.41 158 ASP A C 1
ATOM 1270 O O . ASP A 1 158 ? -18.892 -0.559 46.668 1.00 46.41 158 ASP A O 1
ATOM 1274 N N . THR A 1 159 ? -19.718 -2.360 47.734 1.00 48.62 159 THR A N 1
ATOM 1275 C CA . THR A 1 159 ? -20.601 -2.826 46.667 1.00 48.62 159 THR A CA 1
ATOM 1276 C C . THR A 1 159 ? -21.989 -2.303 46.991 1.00 48.62 159 THR A C 1
ATOM 1278 O O . THR A 1 159 ? -22.662 -2.847 47.858 1.00 48.62 159 THR A O 1
ATOM 1281 N N . SER A 1 160 ? -22.406 -1.239 46.311 1.00 43.72 160 SER A N 1
ATOM 1282 C CA . SER A 1 160 ? -23.773 -0.723 46.386 1.00 43.72 160 SER A CA 1
ATOM 1283 C C . SER A 1 160 ? -24.305 -0.461 44.978 1.00 43.72 160 SER A C 1
ATOM 1285 O O . SER A 1 160 ? -23.826 0.417 44.265 1.00 43.72 160 SER A O 1
ATOM 1287 N N . ASP A 1 161 ? -25.266 -1.301 44.597 1.00 48.03 161 ASP A N 1
ATOM 1288 C CA . ASP A 1 161 ? -26.462 -0.991 43.813 1.00 48.03 161 ASP A CA 1
ATOM 1289 C C . ASP A 1 161 ? -26.334 -0.066 42.595 1.00 48.03 161 ASP A C 1
ATOM 1291 O O . ASP A 1 161 ? -26.486 1.150 42.691 1.00 48.03 161 ASP A O 1
ATOM 1295 N N . VAL A 1 162 ? -26.258 -0.665 41.398 1.00 47.12 162 VAL A N 1
ATOM 1296 C CA . VAL A 1 162 ? -26.824 -0.041 40.192 1.00 47.12 162 VAL A CA 1
ATOM 1297 C C . VAL A 1 162 ? -27.653 -1.058 39.414 1.00 47.12 162 VAL A C 1
ATOM 1299 O O . VAL A 1 162 ? -27.217 -2.156 39.074 1.00 47.12 162 VAL A O 1
ATOM 1302 N N . ALA A 1 163 ? -28.892 -0.639 39.185 1.00 45.47 163 ALA A N 1
ATOM 1303 C CA . ALA A 1 163 ? -30.020 -1.398 38.695 1.00 45.47 163 ALA A CA 1
ATOM 1304 C C . ALA A 1 163 ? -29.835 -2.012 37.301 1.00 45.47 163 ALA A C 1
ATOM 1306 O O . ALA A 1 163 ? -29.302 -1.418 36.365 1.00 45.47 163 ALA A O 1
ATOM 1307 N N . THR A 1 164 ? -30.411 -3.201 37.173 1.00 42.72 164 THR A N 1
ATOM 1308 C CA . THR A 1 164 ? -30.695 -3.928 35.939 1.00 42.72 164 THR A CA 1
ATOM 1309 C C . THR A 1 164 ? -31.579 -3.089 34.999 1.00 42.72 164 THR A C 1
ATOM 1311 O O . THR A 1 164 ? -32.686 -2.714 35.396 1.00 42.72 164 THR A O 1
ATOM 1314 N N . PRO A 1 165 ? -31.188 -2.833 33.736 1.00 45.88 165 PRO A N 1
ATOM 1315 C CA . PRO A 1 165 ? -32.124 -2.341 32.739 1.00 45.88 165 PRO A CA 1
ATOM 1316 C C . PRO A 1 165 ? -32.987 -3.508 32.250 1.00 45.88 165 PRO A C 1
ATOM 1318 O O . PRO A 1 165 ? -32.484 -4.513 31.744 1.00 45.88 165 PRO A O 1
ATOM 1321 N N . LYS A 1 166 ? -34.305 -3.367 32.414 1.00 45.03 166 LYS A N 1
ATOM 1322 C CA . LYS A 1 166 ? -35.311 -4.266 31.844 1.00 45.03 166 LYS A CA 1
ATOM 1323 C C . LYS A 1 166 ? -35.151 -4.318 30.323 1.00 45.03 166 LYS A C 1
ATOM 1325 O O . LYS A 1 166 ? -35.206 -3.297 29.643 1.00 45.03 166 LYS A O 1
ATOM 1330 N N . SER A 1 167 ? -34.967 -5.532 29.817 1.00 35.25 167 SER A N 1
ATOM 1331 C CA . SER A 1 167 ? -35.046 -5.872 28.402 1.00 35.25 167 SER A CA 1
ATOM 1332 C C . SER A 1 167 ? -36.501 -5.743 27.944 1.00 35.25 167 SER A C 1
ATOM 1334 O O . SER A 1 167 ? -37.346 -6.542 28.341 1.00 35.25 167 SER A O 1
ATOM 1336 N N . ASN A 1 168 ? -36.792 -4.730 27.126 1.00 44.03 168 ASN A N 1
ATOM 1337 C CA . ASN A 1 168 ? -38.018 -4.687 26.337 1.00 44.03 168 ASN A CA 1
ATOM 1338 C C . ASN A 1 168 ? -37.780 -5.506 25.068 1.00 44.03 168 ASN A C 1
ATOM 1340 O O . ASN A 1 168 ? -37.100 -5.071 24.140 1.00 44.03 168 ASN A O 1
ATOM 1344 N N . THR A 1 169 ? -38.317 -6.719 25.071 1.00 44.75 169 THR A N 1
ATOM 1345 C CA . THR A 1 169 ? -38.505 -7.557 23.892 1.00 44.75 169 THR A CA 1
ATOM 1346 C C . THR A 1 169 ? -39.928 -7.322 23.415 1.00 44.75 169 THR A C 1
ATOM 1348 O O . THR A 1 169 ? -40.852 -7.872 23.991 1.00 44.75 169 THR A O 1
ATOM 1351 N N . ASP A 1 170 ? -40.111 -6.467 22.409 1.00 42.31 170 ASP A N 1
ATOM 1352 C CA . ASP A 1 170 ? -41.305 -6.523 21.564 1.00 42.31 170 ASP A CA 1
ATOM 1353 C C . ASP A 1 170 ? -41.142 -5.664 20.309 1.00 42.31 170 ASP A C 1
ATOM 1355 O O . ASP A 1 170 ? -40.985 -4.446 20.384 1.00 42.31 170 ASP A O 1
ATOM 1359 N N . THR A 1 171 ? -41.185 -6.319 19.148 1.00 41.69 171 THR A N 1
ATOM 1360 C CA . THR A 1 171 ? -42.052 -6.000 17.996 1.00 41.69 171 THR A CA 1
ATOM 1361 C C . THR A 1 171 ? -41.445 -6.621 16.740 1.00 41.69 171 THR A C 1
ATOM 1363 O O . THR A 1 171 ? -40.613 -6.043 16.040 1.00 41.69 171 THR A O 1
ATOM 1366 N N . THR A 1 172 ? -41.903 -7.837 16.457 1.00 49.03 172 THR A N 1
ATOM 1367 C CA . THR A 1 172 ? -41.731 -8.549 15.192 1.00 49.03 172 THR A CA 1
ATOM 1368 C C . THR A 1 172 ? -42.516 -7.820 14.100 1.00 49.03 172 THR A C 1
ATOM 1370 O O . THR A 1 172 ? -43.678 -8.121 13.841 1.00 49.03 172 THR A O 1
ATOM 1373 N N . GLY A 1 173 ? -41.890 -6.829 13.469 1.00 46.25 173 GLY A N 1
ATOM 1374 C CA . GLY A 1 173 ? -42.366 -6.225 12.229 1.00 46.25 173 GLY A CA 1
ATOM 1375 C C . GLY A 1 173 ? -41.604 -6.817 11.051 1.00 46.25 173 GLY A C 1
ATOM 1376 O O . GLY A 1 173 ? -40.447 -6.471 10.833 1.00 46.25 173 GLY A O 1
ATOM 1377 N N . ALA A 1 174 ? -42.242 -7.703 10.284 1.00 54.12 174 ALA A N 1
ATOM 1378 C CA . ALA A 1 174 ? -41.739 -8.182 8.997 1.00 54.12 174 ALA A CA 1
ATOM 1379 C C . ALA A 1 174 ? -41.815 -7.048 7.955 1.00 54.12 174 ALA A C 1
ATOM 1381 O O . ALA A 1 174 ? -42.679 -7.027 7.080 1.00 54.12 174 ALA A O 1
ATOM 1382 N N . GLY A 1 175 ? -40.939 -6.055 8.102 1.00 56.72 175 GLY A N 1
ATOM 1383 C CA . GLY A 1 175 ? -40.749 -4.980 7.140 1.00 56.72 175 GLY A CA 1
ATOM 1384 C C . GLY A 1 175 ? -39.997 -5.507 5.925 1.00 56.72 175 GLY A C 1
ATOM 1385 O O . GLY A 1 175 ? -38.854 -5.945 6.032 1.00 56.72 175 GLY A O 1
ATOM 1386 N N . LYS A 1 176 ? -40.656 -5.476 4.767 1.00 57.69 176 LYS A N 1
ATOM 1387 C CA . LYS A 1 176 ? -40.052 -5.703 3.452 1.00 57.69 176 LYS A CA 1
ATOM 1388 C C . LYS A 1 176 ? -38.823 -4.779 3.312 1.00 57.69 176 LYS A C 1
ATOM 1390 O O . LYS A 1 176 ? -39.002 -3.572 3.471 1.00 57.69 176 LYS A O 1
ATOM 1395 N N . PRO A 1 177 ? -37.608 -5.303 3.060 1.00 56.91 177 PRO A N 1
ATOM 1396 C CA . PRO A 1 177 ? -36.404 -4.479 3.000 1.00 56.91 177 PRO A CA 1
ATOM 1397 C C . PRO A 1 177 ? -36.540 -3.434 1.888 1.00 56.91 177 PRO A C 1
ATOM 1399 O O . PRO A 1 177 ? -36.887 -3.766 0.752 1.00 56.91 177 PRO A O 1
ATOM 1402 N N . SER A 1 178 ? -36.326 -2.171 2.257 1.00 59.62 178 SER A N 1
ATOM 1403 C CA . SER A 1 178 ? -36.382 -1.021 1.359 1.00 59.62 178 SER A CA 1
ATOM 1404 C C . SER A 1 178 ? -35.170 -1.033 0.427 1.00 59.62 178 SER A C 1
ATOM 1406 O O . SER A 1 178 ? -34.041 -1.239 0.863 1.00 59.62 178 SER A O 1
ATOM 1408 N N . GLU A 1 179 ? -35.396 -0.779 -0.860 1.00 62.03 179 GLU A N 1
ATOM 1409 C CA . GLU A 1 179 ? -34.377 -0.742 -1.921 1.00 62.03 179 GLU A CA 1
ATOM 1410 C C . GLU A 1 179 ? -33.264 0.297 -1.650 1.00 62.03 179 GLU A C 1
ATOM 1412 O O . GLU A 1 179 ? -32.140 0.161 -2.130 1.00 62.03 179 GLU A O 1
ATOM 1417 N N . THR A 1 180 ? -33.536 1.280 -0.786 1.00 59.75 180 THR A N 1
ATOM 1418 C CA . THR A 1 180 ? -32.587 2.306 -0.328 1.00 59.75 180 THR A CA 1
ATOM 1419 C C . THR A 1 180 ? -31.413 1.751 0.494 1.00 59.75 180 THR A C 1
ATOM 1421 O O . THR A 1 180 ? -30.343 2.357 0.501 1.00 59.75 180 THR A O 1
ATOM 1424 N N . ASP A 1 181 ? -31.560 0.594 1.146 1.00 60.88 181 ASP A N 1
ATOM 1425 C CA . ASP A 1 181 ? -30.511 0.037 2.018 1.00 60.88 181 ASP A CA 1
ATOM 1426 C C . ASP A 1 181 ? -29.387 -0.674 1.244 1.00 60.88 181 ASP A C 1
ATOM 1428 O O . ASP A 1 181 ? -28.307 -0.905 1.783 1.00 60.88 181 ASP A O 1
ATOM 1432 N N . PHE A 1 182 ? -29.595 -1.007 -0.034 1.00 62.91 182 PHE A N 1
ATOM 1433 C CA . PHE A 1 182 ? -28.586 -1.719 -0.827 1.00 62.91 182 PHE A CA 1
ATOM 1434 C C . PHE A 1 182 ? -27.496 -0.796 -1.388 1.00 62.91 182 PHE A C 1
ATOM 1436 O O . PHE A 1 182 ? -26.337 -1.203 -1.473 1.00 62.91 182 PHE A O 1
ATOM 1443 N N . ALA A 1 183 ? -27.836 0.449 -1.737 1.00 66.31 183 ALA A N 1
ATOM 1444 C CA . ALA A 1 183 ? -26.883 1.395 -2.321 1.00 66.31 183 ALA A CA 1
ATOM 1445 C C . ALA A 1 183 ? -25.836 1.890 -1.304 1.00 66.31 183 ALA A C 1
ATOM 1447 O O . ALA A 1 183 ? -24.660 2.023 -1.640 1.00 66.31 183 ALA A O 1
ATOM 1448 N N . SER A 1 184 ? -26.231 2.102 -0.044 1.00 68.81 184 SER A N 1
ATOM 1449 C CA . SER A 1 184 ? -25.321 2.558 1.020 1.00 68.81 184 SER A CA 1
ATOM 1450 C C . SER A 1 184 ? -24.282 1.496 1.400 1.00 68.81 184 SER A C 1
ATOM 1452 O O . SER A 1 184 ? -23.121 1.820 1.651 1.00 68.81 184 SER A O 1
ATOM 1454 N N . VAL A 1 185 ? -24.662 0.215 1.372 1.00 71.75 185 VAL A N 1
ATOM 1455 C CA . VAL A 1 185 ? -23.770 -0.907 1.708 1.00 71.75 185 VAL A CA 1
ATOM 1456 C C . VAL A 1 185 ? -22.660 -1.101 0.671 1.00 71.75 185 VAL A C 1
ATOM 1458 O O . VAL A 1 185 ? -21.545 -1.488 1.037 1.00 71.75 185 VAL A O 1
ATOM 1461 N N . GLU A 1 186 ? -22.939 -0.849 -0.610 1.00 71.25 186 GLU A N 1
ATOM 1462 C CA . GLU A 1 186 ? -21.930 -0.973 -1.669 1.00 71.25 186 GLU A CA 1
ATOM 1463 C C . GLU A 1 186 ? -20.961 0.219 -1.669 1.00 71.25 186 GLU A C 1
ATOM 1465 O O . GLU A 1 186 ? -19.759 0.027 -1.844 1.00 71.25 186 GLU A O 1
ATOM 1470 N N . GLN A 1 187 ? -21.435 1.425 -1.349 1.00 70.69 187 GLN A N 1
ATOM 1471 C CA . GLN A 1 187 ? -20.561 2.592 -1.200 1.00 70.69 187 GLN A CA 1
ATOM 1472 C C . GLN A 1 187 ? -19.598 2.445 -0.003 1.00 70.69 187 GLN A C 1
ATOM 1474 O O . GLN A 1 187 ? -18.392 2.641 -0.147 1.00 70.69 187 GLN A O 1
ATOM 1479 N N . GLU A 1 188 ? -20.084 1.985 1.160 1.00 76.88 188 GLU A N 1
ATOM 1480 C CA . GLU A 1 188 ? -19.229 1.702 2.333 1.00 76.88 188 GLU A CA 1
ATOM 1481 C C . GLU A 1 188 ? -18.129 0.661 2.037 1.00 76.88 188 GLU A C 1
ATOM 1483 O O . GLU A 1 188 ? -17.049 0.672 2.643 1.00 76.88 188 GLU A O 1
ATOM 1488 N N . LYS A 1 189 ? -18.410 -0.280 1.128 1.00 72.75 189 LYS A N 1
ATOM 1489 C CA . LYS A 1 189 ? -17.467 -1.322 0.706 1.00 72.75 189 LYS A CA 1
ATOM 1490 C C . LYS A 1 189 ? -16.314 -0.729 -0.097 1.00 72.75 189 LYS A C 1
ATOM 1492 O O . LYS A 1 189 ? -15.160 -1.065 0.187 1.00 72.75 189 LYS A O 1
ATOM 1497 N N . GLU A 1 190 ? -16.614 0.112 -1.084 1.00 75.88 190 GLU A N 1
ATOM 1498 C CA . GLU A 1 190 ? -15.592 0.751 -1.919 1.00 75.88 190 GLU A CA 1
ATOM 1499 C C . GLU A 1 190 ? -14.657 1.618 -1.068 1.00 75.88 190 GLU A C 1
ATOM 1501 O O . GLU A 1 190 ? -13.434 1.488 -1.177 1.00 75.88 190 GLU A O 1
ATOM 1506 N N . ASP A 1 191 ? -15.210 2.363 -0.108 1.00 88.00 191 ASP A N 1
ATOM 1507 C CA . ASP A 1 191 ? -14.444 3.241 0.782 1.00 88.00 191 ASP A CA 1
ATOM 1508 C C . ASP A 1 191 ? -13.417 2.491 1.645 1.00 88.00 191 ASP A C 1
ATOM 1510 O O . ASP A 1 191 ? -12.297 2.960 1.866 1.00 88.00 191 ASP A O 1
ATOM 1514 N N . ARG A 1 192 ? -13.766 1.314 2.174 1.00 94.06 192 ARG A N 1
ATOM 1515 C CA . ARG A 1 192 ? -12.865 0.554 3.063 1.00 94.06 192 ARG A CA 1
ATOM 1516 C C . ARG A 1 192 ? -11.764 -0.162 2.300 1.00 94.06 192 ARG A C 1
ATOM 1518 O O . ARG A 1 192 ? -10.632 -0.216 2.778 1.00 94.06 192 ARG A O 1
ATOM 1525 N N . MET A 1 193 ? -12.078 -0.691 1.123 1.00 92.94 193 MET A N 1
ATOM 1526 C CA . MET A 1 193 ? -11.072 -1.287 0.249 1.00 92.94 193 MET A CA 1
ATOM 1527 C C . MET A 1 193 ? -10.065 -0.230 -0.221 1.00 92.94 193 MET A C 1
ATOM 1529 O O . MET A 1 193 ? -8.858 -0.461 -0.148 1.00 92.94 193 MET A O 1
ATOM 1533 N N . ASP A 1 194 ? -10.547 0.949 -0.618 1.00 89.62 194 ASP A N 1
ATOM 1534 C CA . ASP A 1 194 ? -9.707 2.097 -0.965 1.00 89.62 194 ASP A CA 1
ATOM 1535 C C . ASP A 1 194 ? -8.791 2.517 0.200 1.00 89.62 194 ASP A C 1
ATOM 1537 O O . ASP A 1 194 ? -7.602 2.771 0.001 1.00 89.62 194 ASP A O 1
ATOM 1541 N N . ARG A 1 195 ? -9.276 2.480 1.448 1.00 95.69 195 ARG A N 1
ATOM 1542 C CA . ARG A 1 195 ? -8.428 2.726 2.631 1.00 95.69 195 ARG A CA 1
ATOM 1543 C C . ARG A 1 195 ? -7.283 1.729 2.786 1.00 95.69 195 ARG A C 1
ATOM 1545 O O . ARG A 1 195 ? -6.198 2.149 3.179 1.00 95.69 195 ARG A O 1
ATOM 1552 N N . VAL A 1 196 ? -7.492 0.443 2.489 1.00 97.00 196 VAL A N 1
ATOM 1553 C CA . VAL A 1 196 ? -6.398 -0.546 2.512 1.00 97.00 196 VAL A CA 1
ATOM 1554 C C . VAL A 1 196 ? -5.367 -0.212 1.433 1.00 97.00 196 VAL A C 1
ATOM 1556 O O . VAL A 1 196 ? -4.175 -0.214 1.722 1.00 97.00 196 VAL A O 1
ATOM 1559 N N . TYR A 1 197 ? -5.799 0.154 0.222 1.00 94.75 197 TYR A N 1
ATOM 1560 C CA . TYR A 1 197 ? -4.873 0.598 -0.825 1.00 94.75 197 TYR A CA 1
ATOM 1561 C C . TYR A 1 197 ? -4.086 1.848 -0.419 1.00 94.75 197 TYR A C 1
ATOM 1563 O O . TYR A 1 197 ? -2.868 1.875 -0.575 1.00 94.75 197 TYR A O 1
ATOM 1571 N N . LYS A 1 198 ? -4.753 2.854 0.156 1.00 93.81 198 LYS A N 1
ATOM 1572 C CA . LYS A 1 198 ? -4.105 4.071 0.667 1.00 93.81 198 LYS A CA 1
ATOM 1573 C C . LYS A 1 198 ? -3.099 3.779 1.777 1.00 93.81 198 LYS A C 1
ATOM 1575 O O . LYS A 1 198 ? -2.047 4.408 1.795 1.00 93.81 198 LYS A O 1
ATOM 1580 N N . LEU A 1 199 ? -3.402 2.836 2.674 1.00 97.69 199 LEU A N 1
ATOM 1581 C CA . LEU A 1 199 ? -2.453 2.387 3.694 1.00 97.69 199 LEU A CA 1
ATOM 1582 C C . LEU A 1 199 ? -1.209 1.773 3.044 1.00 97.69 199 LEU A C 1
ATOM 1584 O O . LEU A 1 199 ? -0.108 2.193 3.368 1.00 97.69 199 LEU A O 1
ATOM 1588 N N . ILE A 1 200 ? -1.387 0.851 2.094 1.00 96.75 200 ILE A N 1
ATOM 1589 C CA . ILE A 1 200 ? -0.278 0.210 1.372 1.00 96.75 200 ILE A CA 1
ATOM 1590 C C . ILE A 1 200 ? 0.618 1.258 0.705 1.00 96.75 200 ILE A C 1
ATOM 1592 O O . ILE A 1 200 ? 1.829 1.215 0.869 1.00 96.75 200 ILE A O 1
ATOM 1596 N N . TYR A 1 201 ? 0.040 2.228 -0.007 1.00 91.56 201 TYR A N 1
ATOM 1597 C CA . TYR A 1 201 ? 0.831 3.284 -0.645 1.00 91.56 201 TYR A CA 1
ATOM 1598 C C . 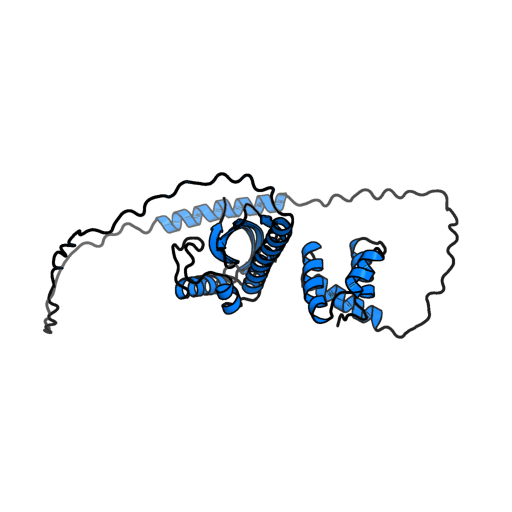TYR A 1 201 ? 1.560 4.162 0.373 1.00 91.56 201 TYR A C 1
ATOM 1600 O O . TYR A 1 201 ? 2.719 4.503 0.173 1.00 91.56 201 TYR A O 1
ATOM 1608 N N . ALA A 1 202 ? 0.913 4.490 1.491 1.00 96.94 202 ALA A N 1
ATOM 1609 C CA . ALA A 1 202 ? 1.565 5.237 2.557 1.00 96.94 202 ALA A CA 1
ATOM 1610 C C . ALA A 1 202 ? 2.737 4.454 3.182 1.00 96.94 202 ALA A C 1
ATOM 1612 O O . ALA A 1 202 ? 3.735 5.063 3.554 1.00 96.94 202 ALA A O 1
ATOM 1613 N N . GLU A 1 203 ? 2.646 3.123 3.272 1.00 96.69 203 GLU A N 1
ATOM 1614 C CA . GLU A 1 203 ? 3.749 2.257 3.710 1.00 96.69 203 GLU A CA 1
ATOM 1615 C C . GLU A 1 203 ? 4.916 2.241 2.713 1.00 96.69 203 GLU A C 1
ATOM 1617 O O . GLU A 1 203 ? 6.069 2.289 3.142 1.00 96.69 203 GLU A O 1
ATOM 1622 N N . GLU A 1 204 ? 4.626 2.201 1.410 1.00 94.69 204 GLU A N 1
ATOM 1623 C CA . GLU A 1 204 ? 5.624 2.262 0.328 1.00 94.69 204 GLU A CA 1
ATOM 1624 C C . GLU A 1 204 ? 6.343 3.622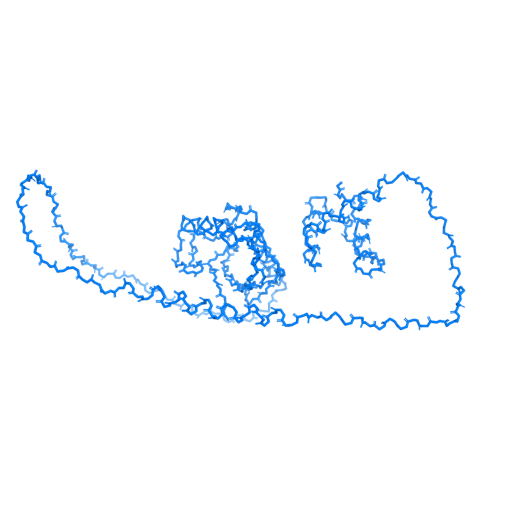 0.293 1.00 94.69 204 GLU A C 1
ATOM 1626 O O . GLU A 1 204 ? 7.566 3.675 0.162 1.00 94.69 204 GLU A O 1
ATOM 1631 N N . ASP A 1 205 ? 5.602 4.715 0.495 1.00 95.19 205 ASP A N 1
ATOM 1632 C CA . ASP A 1 205 ? 6.128 6.086 0.555 1.00 95.19 205 ASP A CA 1
ATOM 1633 C C . ASP A 1 205 ? 6.756 6.444 1.918 1.00 95.19 205 ASP A C 1
ATOM 1635 O O . ASP A 1 205 ? 7.281 7.544 2.092 1.00 95.19 205 ASP A O 1
ATOM 1639 N N . GLN A 1 206 ? 6.683 5.541 2.901 1.00 96.38 206 GLN A N 1
ATOM 1640 C CA . GLN A 1 206 ? 7.094 5.769 4.292 1.00 96.38 206 GLN A CA 1
ATOM 1641 C C . GLN A 1 206 ? 6.442 7.011 4.948 1.00 96.38 206 GLN A C 1
ATOM 1643 O O . GLN A 1 206 ? 7.026 7.677 5.808 1.00 96.38 206 GLN A O 1
ATOM 1648 N N . ASP A 1 207 ? 5.196 7.318 4.579 1.00 97.69 207 ASP A N 1
ATOM 1649 C CA . ASP A 1 207 ? 4.430 8.460 5.090 1.00 97.69 207 ASP A CA 1
ATOM 1650 C C . ASP A 1 207 ? 3.713 8.089 6.398 1.00 97.69 207 ASP A C 1
ATOM 1652 O O . ASP A 1 207 ? 2.568 7.623 6.418 1.00 97.69 207 ASP A O 1
ATOM 1656 N N . LEU A 1 208 ? 4.417 8.281 7.517 1.00 97.94 208 LEU A N 1
ATOM 1657 C CA . LEU A 1 208 ? 3.932 7.887 8.840 1.00 97.94 208 LEU A CA 1
ATOM 1658 C C . LEU A 1 208 ? 2.592 8.542 9.209 1.00 97.94 208 LEU A C 1
ATOM 1660 O O . LEU A 1 208 ? 1.745 7.887 9.818 1.00 97.94 208 LEU A O 1
ATOM 1664 N N . ASP A 1 209 ? 2.371 9.804 8.846 1.00 98.12 209 ASP A N 1
ATOM 1665 C CA . ASP A 1 209 ? 1.134 10.507 9.190 1.00 98.12 209 ASP A CA 1
ATOM 1666 C C . ASP A 1 209 ? -0.064 9.883 8.471 1.00 98.12 209 ASP A C 1
ATOM 1668 O O . ASP A 1 209 ? -1.094 9.604 9.102 1.00 98.12 209 ASP A O 1
ATOM 1672 N N . LYS A 1 210 ? 0.077 9.571 7.175 1.00 97.69 210 LYS A N 1
ATOM 1673 C CA . LYS A 1 210 ? -0.962 8.860 6.416 1.00 97.69 210 LYS A CA 1
ATOM 1674 C C . LYS A 1 210 ? -1.211 7.463 6.973 1.00 97.69 210 LYS A C 1
ATOM 1676 O O . LYS A 1 210 ? -2.377 7.110 7.178 1.00 97.69 210 LYS A O 1
ATOM 1681 N N . ILE A 1 211 ? -0.157 6.712 7.292 1.00 98.31 211 ILE A N 1
ATOM 1682 C CA . ILE A 1 211 ? -0.255 5.386 7.919 1.00 98.31 211 ILE A CA 1
ATOM 1683 C C . ILE A 1 211 ? -1.053 5.471 9.226 1.00 98.31 211 ILE A C 1
ATOM 1685 O O . ILE A 1 211 ? -2.078 4.806 9.382 1.00 98.31 211 ILE A O 1
ATOM 1689 N N . LEU A 1 212 ? -0.639 6.330 10.161 1.00 98.12 212 LEU A N 1
ATOM 1690 C CA . LEU A 1 212 ? -1.283 6.469 11.472 1.00 98.12 212 LEU A CA 1
ATOM 1691 C C . LEU A 1 212 ? -2.708 7.026 11.381 1.00 98.12 212 LEU A C 1
ATOM 1693 O O . LEU A 1 212 ? -3.517 6.788 12.282 1.00 98.12 212 LEU A O 1
ATOM 1697 N N . SER A 1 213 ? -3.033 7.758 10.314 1.00 97.62 213 SER A N 1
ATOM 1698 C CA . SER A 1 213 ? -4.392 8.233 10.057 1.00 97.62 213 SER A CA 1
ATOM 1699 C C . SER A 1 213 ? -5.354 7.110 9.655 1.00 97.62 213 SER A C 1
ATOM 1701 O O . SER A 1 213 ? -6.563 7.262 9.846 1.00 97.62 213 SER A O 1
ATOM 1703 N N . ALA A 1 214 ? -4.863 5.989 9.117 1.00 98.06 214 ALA A N 1
ATOM 1704 C CA . ALA A 1 214 ? -5.701 4.857 8.715 1.00 98.06 214 ALA A CA 1
ATOM 1705 C C . ALA A 1 214 ? -6.221 4.051 9.920 1.00 98.06 214 ALA A C 1
ATOM 1707 O O . ALA A 1 214 ? -7.311 3.468 9.865 1.00 98.06 214 ALA A O 1
ATOM 1708 N N . PHE A 1 215 ? -5.468 4.051 11.021 1.00 98.44 215 PHE A N 1
ATOM 1709 C CA . PHE A 1 215 ? -5.794 3.315 12.238 1.00 98.44 215 PHE A CA 1
ATOM 1710 C C . PHE A 1 215 ? -6.699 4.106 13.181 1.00 98.44 215 PHE A C 1
ATOM 1712 O O . PHE A 1 215 ? -6.679 5.339 13.233 1.00 98.44 215 PHE A O 1
ATOM 1719 N N . ASP A 1 216 ? -7.494 3.372 13.952 1.00 98.31 216 ASP A N 1
ATOM 1720 C CA . ASP A 1 216 ? -8.231 3.944 15.069 1.00 98.31 216 ASP A CA 1
ATOM 1721 C C . ASP A 1 216 ? -7.262 4.308 16.214 1.00 98.31 216 ASP A C 1
ATOM 1723 O O . ASP A 1 216 ? -6.338 3.535 16.488 1.00 98.31 216 ASP A O 1
ATOM 1727 N N . PRO A 1 217 ? -7.440 5.449 16.910 1.00 97.50 217 PRO A N 1
ATOM 1728 C CA . PRO A 1 217 ? -6.612 5.794 18.068 1.00 97.50 217 PRO A CA 1
ATOM 1729 C C . PRO A 1 217 ? -6.639 4.740 19.186 1.00 97.50 217 PRO A C 1
ATOM 1731 O O . PRO A 1 217 ? -5.657 4.610 19.913 1.00 97.50 217 PRO A O 1
ATOM 1734 N N . ALA A 1 218 ? -7.734 3.985 19.302 1.00 97.69 218 ALA A N 1
ATOM 1735 C CA . ALA A 1 218 ? -7.921 2.870 20.225 1.00 97.69 218 ALA A CA 1
ATOM 1736 C C . ALA A 1 218 ? -7.808 1.511 19.504 1.00 97.69 218 ALA A C 1
ATOM 1738 O O . ALA A 1 218 ? -8.595 0.589 19.739 1.00 97.69 218 ALA A O 1
ATOM 1739 N N . ILE A 1 219 ? -6.826 1.374 18.605 1.00 98.06 219 ILE A N 1
ATOM 1740 C CA . ILE A 1 219 ? -6.509 0.106 17.942 1.00 98.06 219 ILE A CA 1
ATOM 1741 C C . ILE A 1 219 ? -6.312 -1.009 18.975 1.00 98.06 219 ILE A C 1
ATOM 1743 O O . ILE A 1 219 ? -5.528 -0.903 19.912 1.00 98.06 219 ILE A O 1
ATOM 1747 N N . SER A 1 220 ? -7.024 -2.115 18.789 1.00 98.38 220 SER A N 1
ATOM 1748 C CA . SER A 1 220 ? -6.995 -3.240 19.727 1.00 98.38 220 SER A CA 1
ATOM 1749 C C . SER A 1 220 ? -5.874 -4.237 19.430 1.00 98.38 220 SER A C 1
ATOM 1751 O O . SER A 1 220 ? -5.426 -4.947 20.331 1.00 98.38 220 SER A O 1
ATOM 1753 N N . GLN A 1 221 ? -5.393 -4.302 18.184 1.00 98.50 221 GLN A N 1
ATO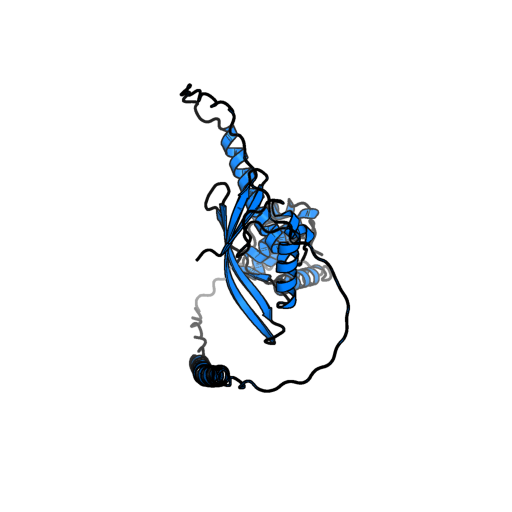M 1754 C CA . GLN A 1 221 ? -4.295 -5.193 17.809 1.00 98.50 221 GLN A CA 1
ATOM 1755 C C . GLN A 1 221 ? -3.539 -4.707 16.568 1.00 98.50 221 GLN A C 1
ATOM 1757 O O . GLN A 1 221 ? -4.154 -4.403 15.547 1.00 98.50 221 GLN A O 1
ATOM 1762 N N . TYR A 1 222 ? -2.209 -4.740 16.629 1.00 98.19 222 TYR A N 1
ATOM 1763 C CA 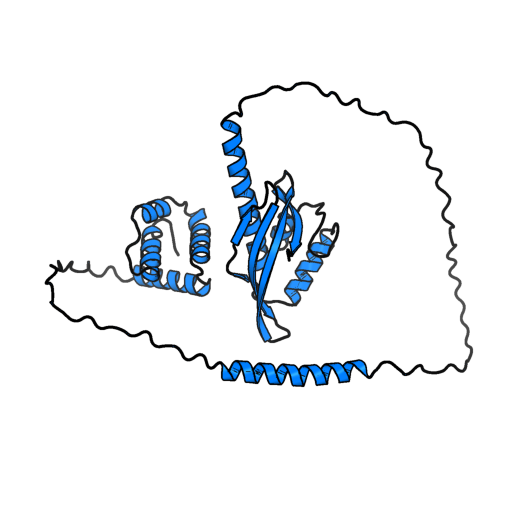. TYR A 1 222 ? -1.328 -4.571 15.474 1.00 98.19 222 TYR A CA 1
ATOM 1764 C C . TYR A 1 222 ? -0.230 -5.632 15.512 1.00 98.19 222 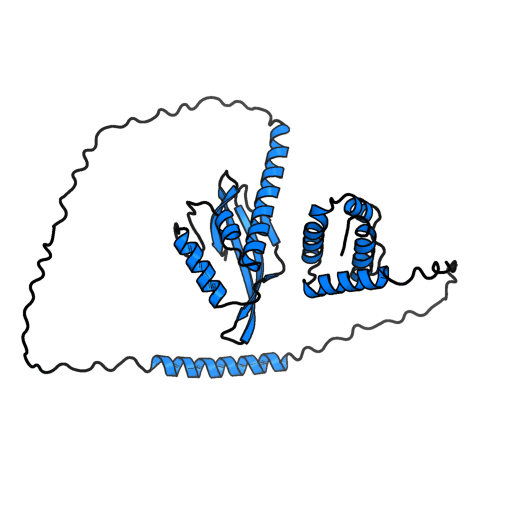TYR A C 1
ATOM 1766 O O . TYR A 1 222 ? 0.699 -5.545 16.315 1.00 98.19 222 TYR A O 1
ATOM 1774 N N . TRP A 1 223 ? -0.354 -6.647 14.659 1.00 97.12 223 TRP A N 1
ATOM 1775 C CA . TRP A 1 223 ? 0.509 -7.826 14.640 1.00 97.12 223 TRP A CA 1
ATOM 1776 C C . TRP A 1 223 ? 0.581 -8.504 16.018 1.00 97.12 223 TRP A C 1
ATOM 1778 O O . TRP A 1 223 ? -0.421 -9.044 16.498 1.00 97.12 223 TRP A O 1
ATOM 1788 N N . ASP A 1 224 ? 1.759 -8.482 16.639 1.00 97.00 224 ASP A N 1
ATOM 1789 C CA . ASP A 1 224 ? 2.058 -9.017 17.966 1.00 97.00 224 ASP A CA 1
ATOM 1790 C C . ASP A 1 224 ? 1.702 -8.053 19.112 1.00 97.00 224 ASP A C 1
ATOM 1792 O O . ASP A 1 224 ? 1.636 -8.471 20.269 1.00 97.00 224 ASP A O 1
ATOM 1796 N N . LEU A 1 225 ? 1.430 -6.779 18.816 1.00 97.69 225 LEU A N 1
ATOM 1797 C CA . LEU A 1 225 ? 1.083 -5.779 19.820 1.00 97.69 225 LEU A CA 1
ATOM 1798 C C . LEU A 1 225 ? -0.413 -5.823 20.153 1.00 97.69 225 LEU A C 1
ATOM 1800 O O . LEU A 1 225 ? -1.266 -5.656 19.278 1.00 97.69 225 LEU A O 1
ATOM 1804 N N . LYS A 1 226 ? -0.728 -5.989 21.441 1.00 98.31 226 LYS A N 1
ATOM 1805 C CA . LYS A 1 226 ? -2.090 -5.883 21.984 1.00 98.31 226 LYS A CA 1
ATOM 1806 C C . LYS A 1 226 ? -2.323 -4.460 22.483 1.00 98.31 226 LYS A C 1
ATOM 1808 O O . LYS A 1 226 ? -1.557 -3.986 23.316 1.00 98.31 226 LYS A O 1
ATOM 1813 N N . SER A 1 227 ? -3.362 -3.808 21.973 1.00 97.88 227 SER A N 1
ATOM 1814 C CA . SER A 1 227 ? -3.734 -2.423 22.291 1.00 97.88 227 SER A CA 1
ATOM 1815 C C . SER A 1 227 ? -2.570 -1.414 22.226 1.00 97.88 227 SER A C 1
ATOM 1817 O O . SER A 1 227 ? -2.296 -0.739 23.221 1.00 97.88 227 SER A O 1
ATOM 1819 N N . PRO A 1 228 ? -1.827 -1.330 21.103 1.00 98.25 228 PRO A N 1
ATOM 1820 C CA . PRO A 1 228 ? -0.657 -0.464 21.024 1.00 98.25 228 PRO A CA 1
ATOM 1821 C C . PRO A 1 228 ? -1.026 1.018 21.078 1.00 98.25 228 PRO A C 1
ATOM 1823 O O . PRO A 1 228 ? -1.975 1.477 20.447 1.00 98.25 228 PRO A O 1
ATOM 1826 N N . THR A 1 229 ? -0.189 1.792 21.759 1.00 98.31 229 THR A N 1
ATOM 1827 C CA . THR A 1 229 ? -0.201 3.255 21.669 1.00 98.31 229 THR A CA 1
ATOM 1828 C C . THR A 1 229 ? 0.334 3.720 20.311 1.00 98.31 229 THR A C 1
ATOM 1830 O O . THR A 1 229 ? 1.107 3.014 19.655 1.00 98.31 229 THR A O 1
ATOM 1833 N N . ARG A 1 230 ? 0.009 4.958 19.908 1.00 97.31 230 ARG A N 1
ATOM 1834 C CA . ARG A 1 230 ? 0.590 5.562 18.694 1.00 97.31 230 ARG A CA 1
ATOM 1835 C C . ARG A 1 230 ? 2.118 5.545 18.696 1.00 97.31 230 ARG A C 1
ATOM 1837 O O . ARG A 1 230 ? 2.705 5.196 17.683 1.00 97.31 230 ARG A O 1
ATOM 1844 N N . ALA A 1 231 ? 2.756 5.840 19.830 1.00 98.12 231 ALA A N 1
ATOM 1845 C CA . ALA A 1 231 ? 4.215 5.803 19.942 1.00 98.12 231 ALA A CA 1
ATOM 1846 C C . ALA A 1 231 ? 4.788 4.400 19.664 1.00 98.12 231 ALA A C 1
ATOM 1848 O O . ALA A 1 231 ? 5.806 4.268 18.989 1.00 98.12 231 ALA A O 1
ATOM 1849 N N . GLN A 1 232 ? 4.116 3.339 20.127 1.00 98.31 232 GLN A N 1
ATOM 1850 C CA . GLN A 1 232 ? 4.534 1.962 19.843 1.00 98.31 232 GLN A CA 1
ATOM 1851 C C . GLN A 1 232 ? 4.372 1.600 18.363 1.00 98.31 232 GLN A C 1
ATOM 1853 O O . GLN A 1 232 ? 5.255 0.941 17.812 1.00 98.31 232 GLN A O 1
ATOM 1858 N N . LEU A 1 233 ? 3.290 2.044 17.711 1.00 98.00 233 LEU A N 1
ATOM 1859 C CA . LEU A 1 233 ? 3.127 1.878 16.262 1.00 98.00 233 LEU A CA 1
ATOM 1860 C C . LEU A 1 233 ? 4.225 2.614 15.492 1.00 98.00 233 LEU A C 1
ATOM 1862 O O . LEU A 1 233 ? 4.882 2.003 14.653 1.00 98.00 233 LEU A O 1
ATOM 1866 N N . THR A 1 234 ? 4.476 3.885 15.817 1.00 98.31 234 THR A N 1
ATOM 1867 C CA . THR A 1 234 ? 5.552 4.683 15.212 1.00 98.31 234 THR A CA 1
ATOM 1868 C C . THR A 1 234 ? 6.893 3.973 15.318 1.00 98.31 234 THR A C 1
ATOM 1870 O O . THR A 1 234 ? 7.563 3.768 14.308 1.00 98.31 234 THR A O 1
ATOM 1873 N N . ASN A 1 235 ? 7.261 3.529 16.521 1.00 98.38 235 ASN A N 1
ATOM 1874 C CA . ASN A 1 235 ? 8.520 2.821 16.735 1.00 98.38 235 ASN A CA 1
ATOM 1875 C C . ASN A 1 235 ? 8.589 1.531 15.910 1.00 98.38 235 ASN A C 1
ATOM 1877 O O . ASN A 1 235 ? 9.622 1.244 15.314 1.00 98.38 235 ASN A O 1
ATOM 1881 N N . ARG A 1 236 ? 7.481 0.785 15.796 1.00 97.81 236 ARG A N 1
ATOM 1882 C CA . ARG A 1 236 ? 7.427 -0.442 14.991 1.00 97.81 236 ARG A CA 1
ATOM 1883 C C . ARG A 1 236 ? 7.679 -0.187 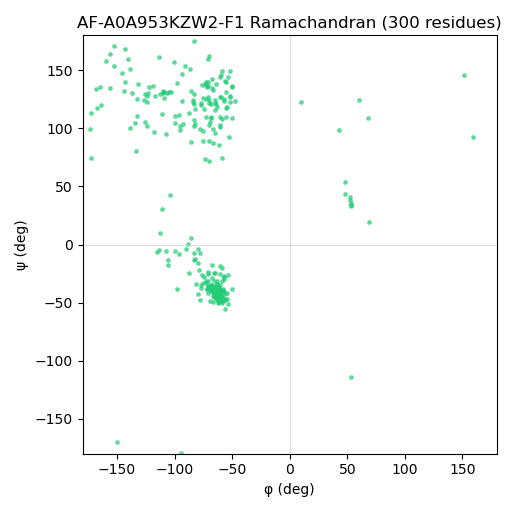13.501 1.00 97.81 236 ARG A C 1
ATOM 1885 O O . ARG A 1 236 ? 8.405 -0.972 12.885 1.00 97.81 236 ARG A O 1
ATOM 1892 N N . TYR A 1 237 ? 7.111 0.876 12.931 1.00 97.75 237 TYR A N 1
ATOM 1893 C CA . TYR A 1 237 ? 7.378 1.258 11.538 1.00 97.75 237 TYR A CA 1
ATOM 1894 C C . TYR A 1 237 ? 8.826 1.708 11.355 1.00 97.75 237 TYR A C 1
ATOM 1896 O O . TYR A 1 237 ? 9.531 1.153 10.516 1.00 97.75 237 TYR A O 1
ATOM 1904 N N . MET A 1 238 ? 9.308 2.613 12.211 1.00 97.62 238 MET A N 1
ATOM 1905 C CA . MET A 1 238 ? 10.686 3.115 12.150 1.00 97.62 238 MET A CA 1
ATOM 1906 C C . MET A 1 238 ? 11.721 1.991 12.276 1.00 97.62 238 MET A C 1
ATOM 1908 O O . MET A 1 238 ? 12.721 1.974 11.561 1.00 97.62 238 MET A O 1
ATOM 1912 N N . ASP A 1 239 ? 11.481 1.012 13.148 1.00 97.00 239 ASP A N 1
ATOM 1913 C CA . ASP A 1 239 ? 12.362 -0.146 13.308 1.00 97.00 239 ASP A CA 1
ATOM 1914 C C . ASP A 1 239 ? 12.323 -1.113 12.123 1.00 97.00 239 ASP A C 1
ATOM 1916 O O . ASP A 1 239 ? 13.286 -1.857 11.914 1.00 97.00 239 ASP A O 1
ATOM 1920 N N . SER A 1 240 ? 11.224 -1.133 11.369 1.00 96.19 240 SER A N 1
ATOM 1921 C CA . SER A 1 240 ? 11.107 -1.921 10.140 1.00 96.19 240 SER A CA 1
ATOM 1922 C C . SER A 1 240 ? 11.840 -1.224 8.995 1.00 96.19 240 SER A C 1
ATOM 1924 O O . SER A 1 240 ? 12.696 -1.847 8.372 1.00 96.19 240 SER A O 1
ATOM 1926 N N . TRP A 1 241 ? 11.619 0.081 8.806 1.00 96.38 241 TRP A N 1
ATOM 1927 C CA . TRP A 1 241 ? 12.265 0.875 7.753 1.00 96.38 241 TRP A CA 1
ATOM 1928 C C . TRP A 1 241 ? 13.784 0.969 7.905 1.00 96.38 241 TRP A C 1
ATOM 1930 O O . TRP A 1 241 ? 14.499 0.916 6.917 1.00 96.38 241 TRP A O 1
ATOM 1940 N N . LYS A 1 242 ? 14.330 0.951 9.128 1.00 97.00 242 LYS A N 1
ATOM 1941 C CA . LYS A 1 242 ? 15.792 0.838 9.336 1.00 97.00 242 LYS A CA 1
ATOM 1942 C C . LYS A 1 242 ? 16.417 -0.444 8.763 1.00 97.00 242 LYS A C 1
ATOM 1944 O O . LYS A 1 242 ? 17.639 -0.539 8.674 1.00 97.00 242 LYS A O 1
ATOM 1949 N N . LYS A 1 243 ? 15.614 -1.474 8.481 1.00 96.94 243 LYS A N 1
ATOM 1950 C CA . LYS A 1 243 ? 16.075 -2.806 8.049 1.00 96.94 243 LYS A CA 1
ATOM 1951 C C . LYS A 1 243 ? 15.791 -3.077 6.573 1.00 96.94 243 LYS A C 1
ATOM 1953 O O . LYS A 1 243 ? 16.194 -4.136 6.082 1.00 96.94 243 LYS A O 1
ATOM 1958 N N . THR A 1 244 ? 15.084 -2.174 5.900 1.00 96.69 244 THR A N 1
ATOM 1959 C CA . THR A 1 244 ? 14.535 -2.386 4.561 1.00 96.69 244 THR A CA 1
ATOM 1960 C C . THR A 1 244 ? 14.595 -1.099 3.749 1.00 96.69 244 THR A C 1
ATOM 1962 O O . THR A 1 244 ? 14.081 -0.087 4.212 1.00 96.69 244 THR A O 1
ATOM 1965 N N . ASP A 1 245 ? 15.093 -1.175 2.521 1.00 93.69 245 ASP A N 1
ATOM 1966 C CA . ASP A 1 245 ? 15.001 -0.094 1.532 1.00 93.69 245 ASP A CA 1
ATOM 1967 C C . ASP A 1 245 ? 14.107 -0.526 0.359 1.00 93.69 245 ASP A C 1
ATOM 1969 O O . ASP A 1 245 ? 13.872 -1.723 0.162 1.00 93.69 245 ASP A O 1
ATOM 1973 N N . ASP A 1 246 ? 13.611 0.442 -0.417 1.00 93.38 246 ASP A N 1
ATOM 1974 C CA . ASP A 1 246 ? 12.811 0.229 -1.636 1.00 93.38 246 ASP A CA 1
ATOM 1975 C C . ASP A 1 246 ? 11.664 -0.784 -1.457 1.00 93.38 246 ASP A C 1
ATOM 1977 O O . ASP A 1 246 ? 11.451 -1.689 -2.270 1.00 93.38 246 ASP A O 1
ATOM 1981 N N . ALA A 1 247 ? 10.958 -0.670 -0.334 1.00 94.88 247 ALA A N 1
ATOM 1982 C CA . ALA A 1 247 ? 9.889 -1.581 0.034 1.00 94.88 247 ALA A CA 1
ATOM 1983 C C . ALA A 1 247 ? 8.635 -1.348 -0.827 1.00 94.88 247 ALA A C 1
ATOM 1985 O O . ALA A 1 247 ? 8.107 -0.240 -0.862 1.00 94.88 247 ALA A O 1
ATOM 1986 N N . ILE A 1 248 ? 8.134 -2.399 -1.485 1.00 93.25 248 ILE A N 1
ATOM 1987 C CA . ILE A 1 248 ? 6.924 -2.362 -2.320 1.00 93.25 248 ILE A CA 1
ATOM 1988 C C . ILE A 1 248 ? 6.037 -3.596 -2.124 1.00 93.25 248 ILE A C 1
ATOM 1990 O O . ILE A 1 248 ? 6.520 -4.707 -1.881 1.00 93.25 248 ILE A O 1
ATOM 1994 N N . HIS A 1 249 ? 4.731 -3.433 -2.319 1.00 94.38 249 HIS A N 1
ATOM 1995 C CA . HIS A 1 249 ? 3.763 -4.522 -2.368 1.00 94.38 249 HIS A CA 1
ATOM 1996 C C . HIS A 1 249 ? 3.412 -4.872 -3.822 1.00 94.38 249 HIS A C 1
ATOM 1998 O O . HIS A 1 249 ? 2.714 -4.139 -4.532 1.00 94.38 249 HIS A O 1
ATOM 2004 N N . LYS A 1 250 ? 3.859 -6.051 -4.265 1.00 88.62 250 LYS A N 1
ATOM 2005 C CA . LYS A 1 250 ? 3.546 -6.629 -5.581 1.00 88.62 250 LYS A CA 1
ATOM 2006 C C . LYS A 1 250 ? 2.297 -7.512 -5.501 1.00 88.62 250 LYS A C 1
ATOM 2008 O O . LYS A 1 250 ? 2.019 -8.112 -4.462 1.00 88.62 250 LYS A O 1
ATOM 2013 N N . ASN A 1 251 ? 1.592 -7.658 -6.625 1.00 89.19 251 ASN A N 1
ATOM 2014 C CA . ASN A 1 251 ? 0.461 -8.586 -6.788 1.00 89.19 251 ASN A CA 1
ATOM 2015 C C . ASN A 1 251 ? -0.631 -8.435 -5.709 1.00 89.19 251 ASN A C 1
ATOM 2017 O O . ASN A 1 251 ? -1.176 -9.430 -5.229 1.00 89.19 251 ASN A O 1
ATOM 2021 N N . VAL A 1 252 ? -0.922 -7.197 -5.296 1.00 89.81 252 VAL A N 1
ATOM 2022 C CA . VAL A 1 252 ? -1.889 -6.919 -4.228 1.00 89.81 252 VAL A CA 1
ATOM 2023 C C . VAL A 1 252 ? -3.292 -7.336 -4.660 1.00 89.81 252 VAL A C 1
ATOM 2025 O O . VAL A 1 252 ? -3.846 -6.814 -5.628 1.00 89.81 252 VAL A O 1
ATOM 2028 N N . ARG A 1 253 ? -3.895 -8.234 -3.885 1.00 91.12 253 ARG A N 1
ATOM 2029 C CA . ARG A 1 253 ? -5.289 -8.652 -4.004 1.00 91.12 253 ARG A CA 1
ATOM 2030 C C . ARG A 1 253 ? -5.971 -8.498 -2.654 1.00 91.12 253 ARG A C 1
ATOM 2032 O O . ARG A 1 253 ? -5.542 -9.104 -1.678 1.00 91.12 253 ARG A O 1
ATOM 2039 N N . ILE A 1 254 ? -7.065 -7.748 -2.614 1.00 93.75 254 ILE A N 1
ATOM 2040 C CA . ILE A 1 254 ? -7.871 -7.563 -1.405 1.00 93.75 254 ILE A CA 1
ATOM 2041 C C . ILE A 1 254 ? -9.197 -8.300 -1.590 1.00 93.75 254 ILE A C 1
ATOM 2043 O O . ILE A 1 254 ? -9.849 -8.183 -2.627 1.00 93.75 254 ILE A O 1
ATOM 2047 N N . VAL A 1 255 ? -9.583 -9.093 -0.596 1.00 93.69 255 VAL A N 1
ATOM 2048 C CA . VAL A 1 255 ? -10.807 -9.895 -0.583 1.00 93.69 255 VAL A CA 1
ATOM 2049 C C . VAL A 1 255 ? -11.617 -9.526 0.650 1.00 93.69 255 VAL A C 1
ATOM 2051 O O . VAL A 1 255 ? -11.115 -9.547 1.772 1.00 93.69 255 VAL A O 1
ATOM 2054 N N . ARG A 1 256 ? -12.894 -9.202 0.456 1.00 95.50 256 ARG A N 1
ATOM 2055 C CA . ARG A 1 256 ? -13.824 -8.970 1.561 1.00 95.50 256 ARG A CA 1
ATOM 2056 C C . ARG A 1 256 ? -14.230 -10.307 2.182 1.00 95.50 256 ARG A C 1
ATOM 2058 O O . ARG A 1 256 ? -14.719 -11.182 1.475 1.00 95.50 256 ARG A O 1
ATOM 2065 N N . ILE A 1 257 ? -14.059 -10.438 3.495 1.00 97.56 257 ILE A N 1
ATOM 2066 C CA . ILE A 1 257 ? -14.455 -11.623 4.272 1.00 97.56 257 ILE A CA 1
ATOM 2067 C C . ILE A 1 257 ? -15.810 -11.398 4.956 1.00 97.56 257 ILE A C 1
ATOM 2069 O O . ILE A 1 257 ? -16.630 -12.308 5.030 1.00 97.56 257 ILE A O 1
ATOM 2073 N N . SER A 1 258 ? -16.064 -10.183 5.451 1.00 96.06 258 SER A N 1
ATOM 2074 C CA . SER A 1 258 ? -17.332 -9.791 6.087 1.00 96.06 258 SER A CA 1
ATOM 2075 C C . SER A 1 258 ? -17.609 -8.294 5.878 1.00 96.06 258 SER A C 1
ATOM 2077 O O . SER A 1 258 ? -16.929 -7.649 5.081 1.00 96.06 258 SER A O 1
ATOM 2079 N N . LYS A 1 259 ? -18.612 -7.703 6.550 1.00 94.62 259 LYS A N 1
ATOM 2080 C CA . LYS A 1 259 ? -18.866 -6.250 6.466 1.00 94.62 259 LYS A CA 1
ATOM 2081 C C . LYS A 1 259 ? -17.625 -5.432 6.825 1.00 94.62 259 LYS A C 1
ATOM 2083 O O . LYS A 1 259 ? -17.245 -4.540 6.068 1.00 94.62 259 LYS A O 1
ATOM 2088 N N . ASP A 1 260 ? -16.970 -5.788 7.922 1.00 97.25 260 ASP A N 1
ATOM 2089 C CA . ASP A 1 260 ? -15.870 -5.019 8.503 1.00 97.25 260 ASP A CA 1
ATOM 2090 C C . ASP A 1 260 ? -14.519 -5.735 8.411 1.00 97.25 260 ASP A C 1
ATOM 2092 O O . ASP A 1 260 ? -13.563 -5.302 9.042 1.00 97.25 260 ASP A O 1
ATOM 2096 N N . THR A 1 261 ? -14.413 -6.846 7.675 1.00 98.06 261 THR A N 1
ATOM 2097 C CA . THR A 1 261 ? -13.181 -7.651 7.600 1.00 98.06 261 THR A CA 1
ATOM 2098 C C . THR A 1 261 ? -12.731 -7.866 6.165 1.00 98.06 261 THR A C 1
ATOM 2100 O O . THR A 1 261 ? -13.509 -8.325 5.325 1.00 98.06 261 THR A O 1
ATOM 2103 N N . TYR A 1 262 ? -11.456 -7.583 5.916 1.00 98.19 262 TYR A N 1
ATOM 2104 C CA . TYR A 1 262 ? -10.808 -7.714 4.616 1.00 98.19 262 TYR A CA 1
ATOM 2105 C C . TYR A 1 262 ? -9.481 -8.451 4.770 1.00 98.19 262 TYR A C 1
ATOM 2107 O O . TYR A 1 262 ? -8.717 -8.161 5.689 1.00 98.19 262 TYR A O 1
ATOM 2115 N N . ASP A 1 263 ? -9.199 -9.358 3.843 1.00 98.38 263 ASP A N 1
ATOM 2116 C CA . ASP A 1 263 ? -7.915 -10.040 3.727 1.00 98.38 263 ASP A CA 1
ATOM 2117 C C . ASP A 1 263 ? -7.154 -9.483 2.528 1.00 98.38 263 ASP A C 1
ATOM 2119 O O . ASP A 1 263 ? -7.687 -9.391 1.423 1.00 98.38 263 ASP A O 1
ATOM 2123 N N . MET A 1 264 ? -5.897 -9.126 2.746 1.00 97.69 264 MET A N 1
ATOM 2124 C CA . MET A 1 264 ? -4.952 -8.736 1.715 1.00 97.69 264 MET A CA 1
ATOM 2125 C C . MET A 1 264 ? -3.966 -9.873 1.477 1.00 97.69 264 MET A C 1
ATOM 2127 O O . MET A 1 264 ? -3.352 -10.380 2.415 1.00 97.69 264 MET A O 1
ATOM 2131 N N . TYR A 1 265 ? -3.774 -10.201 0.207 1.00 96.88 265 TYR A N 1
ATOM 2132 C CA . TYR A 1 265 ? -2.731 -11.079 -0.297 1.00 96.88 265 TYR A CA 1
ATOM 2133 C C . TYR A 1 265 ? -1.765 -10.242 -1.126 1.00 96.88 265 TYR A C 1
ATOM 2135 O O . TYR A 1 265 ? -2.199 -9.499 -2.008 1.00 96.88 265 TYR A O 1
ATOM 2143 N N . ALA A 1 266 ? -0.470 -10.348 -0.856 1.00 95.50 266 ALA A N 1
ATOM 2144 C CA . ALA A 1 266 ? 0.556 -9.634 -1.606 1.00 95.50 266 ALA A CA 1
ATOM 2145 C C . ALA A 1 266 ? 1.892 -10.385 -1.573 1.00 95.50 266 ALA A C 1
ATOM 2147 O O . ALA A 1 266 ? 2.083 -11.347 -0.826 1.00 95.50 266 ALA A O 1
ATOM 2148 N N . THR A 1 267 ? 2.843 -9.924 -2.376 1.00 95.31 267 THR A N 1
ATOM 2149 C CA . THR A 1 267 ? 4.268 -10.223 -2.202 1.00 95.31 267 THR A CA 1
ATOM 2150 C C . THR A 1 267 ? 4.965 -8.938 -1.782 1.00 95.31 267 THR A C 1
ATOM 2152 O O . THR A 1 267 ? 5.035 -7.994 -2.566 1.00 95.31 267 THR A O 1
ATOM 2155 N N . PHE A 1 268 ? 5.451 -8.891 -0.546 1.00 97.06 268 PHE A N 1
ATOM 2156 C CA . PHE A 1 268 ? 6.230 -7.769 -0.041 1.00 97.06 268 PHE A CA 1
ATOM 2157 C C . PHE A 1 268 ? 7.683 -7.925 -0.484 1.00 97.06 268 PHE A C 1
ATOM 2159 O O . PHE A 1 268 ? 8.348 -8.897 -0.122 1.00 97.06 268 PHE A O 1
ATOM 2166 N N . SER A 1 269 ? 8.146 -6.986 -1.298 1.00 93.81 269 SER A N 1
ATOM 2167 C CA . SER A 1 269 ? 9.485 -6.950 -1.874 1.00 93.81 269 SER A CA 1
ATOM 2168 C C . SER A 1 269 ? 10.266 -5.817 -1.242 1.00 93.81 269 SER A C 1
ATOM 2170 O O . SER A 1 269 ? 9.771 -4.698 -1.215 1.00 93.81 269 SER A O 1
ATOM 2172 N N . TYR A 1 270 ? 11.488 -6.068 -0.794 1.00 97.06 270 TYR A N 1
ATOM 2173 C CA . TYR A 1 270 ? 12.349 -5.024 -0.236 1.00 97.06 270 TYR A CA 1
ATOM 2174 C C . TYR A 1 270 ? 13.824 -5.364 -0.427 1.00 97.06 270 TYR A C 1
ATOM 2176 O O . TYR A 1 270 ? 14.196 -6.539 -0.497 1.00 97.06 270 TYR A O 1
ATOM 2184 N N . TYR A 1 271 ? 14.677 -4.348 -0.475 1.00 96.25 271 TYR A N 1
ATOM 2185 C CA . TYR A 1 271 ? 16.121 -4.513 -0.386 1.00 96.25 271 TYR A CA 1
ATOM 2186 C C . TYR A 1 271 ? 16.536 -4.622 1.081 1.00 96.25 271 TYR A C 1
ATOM 2188 O O . TYR A 1 271 ? 16.141 -3.807 1.911 1.00 96.25 271 TYR A O 1
ATOM 2196 N N . SER A 1 272 ? 17.323 -5.640 1.432 1.00 97.25 272 SER A N 1
ATOM 2197 C CA . SER A 1 272 ? 17.890 -5.773 2.775 1.00 97.25 272 SER A CA 1
ATOM 2198 C C . SER A 1 272 ? 19.309 -5.199 2.801 1.00 97.25 272 SER A C 1
ATOM 2200 O O . SER A 1 272 ? 20.209 -5.839 2.251 1.00 97.25 272 SER A O 1
ATOM 2202 N N . PRO A 1 273 ? 19.568 -4.069 3.489 1.00 94.56 273 PRO A N 1
ATOM 2203 C CA . PRO A 1 273 ? 20.907 -3.473 3.528 1.00 94.56 273 PRO A CA 1
ATOM 2204 C C . PRO A 1 273 ? 21.942 -4.389 4.185 1.00 94.56 273 PRO A C 1
ATOM 2206 O O . PRO A 1 273 ? 23.100 -4.430 3.775 1.00 94.56 273 PRO A O 1
ATOM 2209 N N . LYS A 1 274 ? 21.501 -5.166 5.184 1.00 96.38 274 LYS A N 1
ATOM 2210 C CA . LYS A 1 274 ? 22.329 -6.138 5.906 1.00 96.38 274 LYS A CA 1
ATOM 2211 C C . LYS A 1 274 ? 22.866 -7.234 4.982 1.00 96.38 274 LYS A C 1
ATOM 2213 O O . LYS A 1 274 ? 24.050 -7.549 5.038 1.00 96.38 274 LYS A O 1
ATOM 2218 N N . ASP A 1 275 ? 21.993 -7.792 4.148 1.00 97.25 275 ASP A N 1
ATOM 2219 C CA . ASP A 1 275 ? 22.310 -8.959 3.318 1.00 97.25 275 ASP A CA 1
ATOM 2220 C C . ASP A 1 275 ? 22.663 -8.573 1.869 1.00 97.25 275 ASP A C 1
ATOM 2222 O O . ASP A 1 275 ? 23.063 -9.427 1.082 1.00 97.25 275 ASP A O 1
ATOM 2226 N N . LYS A 1 276 ? 22.526 -7.285 1.521 1.00 96.62 276 LYS A N 1
ATOM 2227 C CA . LYS A 1 276 ? 22.753 -6.701 0.189 1.00 96.62 276 LYS A CA 1
ATOM 2228 C C . LYS A 1 276 ? 21.990 -7.412 -0.933 1.00 96.62 276 LYS A C 1
ATOM 2230 O O . LYS A 1 276 ? 22.523 -7.644 -2.017 1.00 96.62 276 LYS A O 1
ATOM 2235 N N . VAL A 1 277 ? 20.739 -7.786 -0.669 1.00 96.25 277 VAL A N 1
ATOM 2236 C CA . VAL A 1 277 ? 19.899 -8.543 -1.606 1.00 96.25 277 VAL A CA 1
ATOM 2237 C C . VAL A 1 277 ? 18.434 -8.132 -1.489 1.00 96.25 277 VAL A C 1
ATOM 2239 O O . VAL A 1 277 ? 17.966 -7.798 -0.397 1.00 96.25 277 VAL A O 1
ATOM 2242 N N . TYR A 1 278 ? 17.705 -8.188 -2.606 1.00 95.38 278 TYR A N 1
ATOM 2243 C CA . TYR A 1 278 ? 16.247 -8.091 -2.598 1.00 95.38 278 TYR A CA 1
ATOM 2244 C C . TYR A 1 278 ? 15.622 -9.381 -2.069 1.00 95.38 278 TYR A C 1
ATOM 2246 O O . TYR A 1 278 ? 16.041 -10.487 -2.414 1.00 95.38 278 TYR A O 1
ATOM 2254 N N . LYS A 1 279 ? 14.599 -9.233 -1.233 1.00 97.44 279 LYS A N 1
ATOM 2255 C CA . LYS A 1 279 ? 13.817 -10.328 -0.670 1.00 97.44 279 LYS A CA 1
ATOM 2256 C C . LYS A 1 279 ? 12.358 -10.138 -1.033 1.00 97.44 279 LYS A C 1
ATOM 2258 O O . LYS A 1 279 ? 11.827 -9.046 -0.869 1.00 97.44 279 LYS A O 1
ATOM 2263 N N . ASP A 1 280 ? 11.730 -11.225 -1.456 1.00 94.69 280 ASP A N 1
ATOM 2264 C CA . ASP A 1 280 ? 10.292 -11.312 -1.670 1.00 94.69 280 ASP A CA 1
ATOM 2265 C C . ASP A 1 280 ? 9.693 -12.205 -0.576 1.00 94.69 280 ASP A C 1
ATOM 2267 O O . ASP A 1 280 ? 10.135 -13.339 -0.367 1.00 94.69 280 ASP A O 1
ATOM 2271 N N . VAL A 1 281 ? 8.691 -11.696 0.136 1.00 97.00 281 VAL A N 1
ATOM 2272 C CA . VAL A 1 281 ? 7.997 -12.412 1.209 1.00 97.00 281 VAL A CA 1
ATOM 2273 C C . VAL A 1 281 ? 6.502 -12.436 0.891 1.00 97.00 281 VAL A C 1
ATOM 2275 O O . VAL A 1 281 ? 5.910 -11.369 0.721 1.00 97.00 281 VAL A O 1
ATOM 2278 N N . PRO A 1 282 ? 5.857 -13.613 0.791 1.00 96.19 282 PRO A N 1
ATOM 2279 C CA . PRO A 1 282 ? 4.408 -13.668 0.655 1.00 96.19 282 PRO A CA 1
ATOM 2280 C C . PRO A 1 282 ? 3.755 -13.156 1.941 1.00 96.19 282 PRO A C 1
ATOM 2282 O O . PRO A 1 282 ? 4.134 -13.554 3.044 1.00 96.19 282 PRO A O 1
ATOM 2285 N N . VAL A 1 283 ? 2.768 -12.277 1.796 1.00 97.19 283 VAL A N 1
ATOM 2286 C CA . VAL A 1 283 ? 2.049 -11.663 2.915 1.00 97.19 283 VAL A CA 1
ATOM 2287 C C . VAL A 1 283 ? 0.559 -11.952 2.781 1.00 97.19 283 VAL A C 1
ATOM 2289 O O . VAL A 1 283 ? -0.035 -11.725 1.726 1.00 97.19 283 VAL A O 1
ATOM 2292 N N . HIS A 1 284 ? -0.036 -12.433 3.874 1.00 98.00 284 HIS A N 1
ATOM 2293 C CA . HIS A 1 284 ? -1.480 -12.570 4.055 1.00 98.00 284 HIS A CA 1
ATOM 2294 C C . HIS A 1 284 ? -1.875 -11.839 5.338 1.00 98.00 284 HIS A C 1
ATOM 2296 O O . HIS A 1 284 ? -1.592 -12.305 6.442 1.00 98.00 284 HIS A O 1
ATOM 2302 N N . THR A 1 285 ? -2.505 -10.676 5.190 1.00 98.44 285 THR A N 1
ATOM 2303 C CA . THR A 1 285 ? -2.853 -9.782 6.303 1.00 98.44 285 THR A CA 1
ATOM 2304 C C . THR A 1 285 ? -4.357 -9.596 6.376 1.00 98.44 285 THR A C 1
ATOM 2306 O O . THR A 1 285 ? -4.999 -9.350 5.359 1.00 98.44 285 THR A O 1
ATOM 2309 N N . ARG A 1 286 ? -4.923 -9.655 7.580 1.00 98.56 286 ARG A N 1
ATOM 2310 C CA . ARG A 1 286 ? -6.325 -9.327 7.839 1.00 98.56 286 ARG A CA 1
ATOM 2311 C C . ARG A 1 286 ? -6.454 -7.958 8.480 1.00 98.56 286 ARG A C 1
ATOM 2313 O O . ARG A 1 286 ? -5.815 -7.689 9.497 1.00 98.56 286 ARG A O 1
ATOM 2320 N N . TYR A 1 287 ? -7.350 -7.149 7.930 1.00 98.62 287 TYR A N 1
ATOM 2321 C CA . TYR A 1 287 ? -7.762 -5.851 8.449 1.00 98.62 287 TYR A CA 1
ATOM 2322 C C . TYR A 1 287 ? -9.197 -5.934 8.961 1.00 98.62 287 TYR A C 1
ATOM 2324 O O . TYR A 1 287 ? -10.089 -6.418 8.259 1.00 98.62 287 TYR A O 1
ATOM 2332 N N . ILE A 1 288 ? -9.423 -5.453 10.185 1.00 98.38 288 ILE A N 1
ATOM 2333 C CA . ILE A 1 288 ? -10.761 -5.314 10.769 1.00 98.38 288 ILE A CA 1
ATOM 2334 C C . ILE A 1 288 ? -11.021 -3.836 11.025 1.00 98.38 288 ILE A C 1
ATOM 2336 O O . ILE A 1 288 ? -10.212 -3.167 11.673 1.00 98.38 288 ILE A O 1
ATOM 2340 N N . PHE A 1 289 ? -12.150 -3.349 10.526 1.00 98.38 289 PHE A N 1
ATOM 2341 C CA . PHE A 1 289 ? -12.577 -1.960 10.603 1.00 98.38 289 PHE A CA 1
ATOM 2342 C C . PHE A 1 289 ? -13.612 -1.748 11.710 1.00 98.38 289 PHE A C 1
ATOM 2344 O O . PHE A 1 289 ? -14.309 -2.676 12.114 1.00 98.38 289 PHE A O 1
ATOM 2351 N N . ASN A 1 290 ? -13.722 -0.516 12.198 1.00 97.44 290 ASN A N 1
ATOM 2352 C CA . ASN A 1 290 ? -14.876 -0.075 12.978 1.00 97.44 290 ASN A CA 1
ATOM 2353 C C . ASN A 1 290 ? -15.932 0.606 12.092 1.00 97.44 290 ASN A C 1
ATOM 2355 O O . ASN A 1 290 ? -15.757 0.780 10.882 1.00 97.44 290 ASN A O 1
ATOM 2359 N N . ASN A 1 291 ? -17.019 1.051 12.722 1.00 95.62 291 ASN A N 1
ATOM 2360 C CA . ASN A 1 291 ? -18.116 1.751 12.052 1.00 95.62 291 ASN A CA 1
ATOM 2361 C C . ASN A 1 291 ? -17.672 3.063 11.378 1.00 95.62 291 ASN A C 1
ATOM 2363 O O . ASN A 1 291 ? -18.262 3.455 10.382 1.00 95.62 291 ASN A O 1
ATOM 2367 N N . ASN A 1 292 ? -16.587 3.688 11.848 1.00 95.69 292 ASN A N 1
ATOM 2368 C CA . ASN A 1 292 ? -16.018 4.909 11.262 1.00 95.69 292 ASN A CA 1
ATOM 2369 C C . ASN A 1 292 ? -15.046 4.622 10.099 1.00 95.69 292 ASN A C 1
ATOM 2371 O O . ASN A 1 292 ? -14.357 5.525 9.621 1.00 95.69 292 ASN A O 1
ATOM 2375 N N . GLY A 1 293 ? -14.919 3.358 9.679 1.00 96.00 293 GLY A N 1
ATOM 2376 C CA . GLY A 1 293 ? -14.003 2.947 8.616 1.00 96.00 293 GLY A CA 1
ATOM 2377 C C . GLY A 1 293 ? -12.523 3.043 9.000 1.00 96.00 293 GLY A C 1
ATOM 2378 O O . GLY A 1 293 ? -11.673 3.077 8.113 1.00 96.00 293 GLY A O 1
ATOM 2379 N N . LYS A 1 294 ? -12.191 3.087 10.296 1.00 97.94 294 LYS A N 1
ATOM 2380 C CA . LYS A 1 294 ? -10.809 3.032 10.801 1.00 97.94 294 LYS A CA 1
ATOM 2381 C C . LYS A 1 294 ? -10.414 1.605 11.147 1.00 97.94 294 LYS A C 1
ATOM 2383 O O . LYS A 1 294 ? -11.246 0.822 11.602 1.00 97.94 294 LYS A O 1
ATOM 2388 N N . ILE A 1 295 ? -9.142 1.273 10.956 1.00 98.44 295 ILE A N 1
ATOM 2389 C CA . ILE A 1 295 ? -8.620 -0.066 11.245 1.00 98.44 295 ILE A CA 1
ATOM 2390 C C . ILE A 1 295 ? -8.431 -0.226 12.760 1.00 98.44 295 ILE A C 1
ATOM 2392 O O . ILE A 1 295 ? -7.655 0.503 13.376 1.00 98.44 295 ILE A O 1
ATOM 2396 N N . VAL A 1 296 ? -9.115 -1.208 13.352 1.00 98.62 296 VAL A N 1
ATOM 2397 C CA . VAL A 1 296 ? -9.043 -1.545 14.787 1.00 98.62 296 VAL A CA 1
ATOM 2398 C C . VAL A 1 296 ? -8.260 -2.823 15.079 1.00 98.62 296 VAL A C 1
ATOM 2400 O O . VAL A 1 296 ? -7.869 -3.037 16.232 1.00 98.62 296 VAL A O 1
ATOM 2403 N N . LYS A 1 297 ? -8.032 -3.682 14.076 1.00 98.69 297 LYS A N 1
ATOM 2404 C CA . LYS A 1 297 ? -7.122 -4.837 14.165 1.00 98.69 297 LYS A CA 1
ATOM 2405 C C . LYS A 1 297 ? -6.384 -5.051 12.852 1.00 98.69 297 LYS A C 1
ATOM 2407 O O . LYS A 1 297 ? -6.985 -4.956 11.785 1.00 98.69 297 LYS A O 1
ATOM 2412 N N . THR A 1 298 ? -5.104 -5.389 12.942 1.00 98.50 298 THR A N 1
ATOM 2413 C CA . THR A 1 298 ? -4.287 -5.881 11.824 1.00 98.50 298 THR A CA 1
ATOM 2414 C C . THR A 1 298 ? -3.440 -7.050 12.300 1.00 98.50 298 THR A C 1
ATOM 2416 O O . THR A 1 298 ? -2.798 -6.937 13.342 1.00 98.50 298 THR A O 1
ATOM 2419 N N . TYR A 1 299 ? -3.443 -8.172 11.583 1.00 98.44 299 TYR A N 1
ATOM 2420 C CA . TYR A 1 299 ? -2.606 -9.334 11.907 1.00 98.44 299 TYR A CA 1
ATOM 2421 C C . TYR A 1 299 ? -2.418 -10.262 10.703 1.00 98.44 299 TYR A C 1
ATOM 2423 O O . TYR A 1 299 ? -3.234 -10.271 9.783 1.00 98.44 299 TYR A O 1
ATOM 2431 N N . GLY A 1 300 ? -1.348 -11.061 10.730 1.00 97.38 300 GLY A N 1
ATOM 2432 C CA . GLY A 1 300 ? -1.106 -12.098 9.729 1.00 97.38 300 GLY A CA 1
ATOM 2433 C C . GLY A 1 300 ? -2.079 -13.272 9.871 1.00 97.38 300 GLY A C 1
ATOM 2434 O O . GLY A 1 300 ? -2.325 -13.744 10.985 1.00 97.38 300 GLY A O 1
ATOM 2435 N N . VAL A 1 301 ? -2.614 -13.750 8.750 1.00 96.94 301 VAL A N 1
ATOM 2436 C CA . VAL A 1 301 ? -3.425 -14.973 8.668 1.00 96.94 301 VAL A CA 1
ATOM 2437 C C . VAL A 1 301 ? -2.516 -16.118 8.215 1.00 96.94 301 VAL A C 1
ATOM 2439 O O . VAL A 1 301 ? -1.618 -15.914 7.400 1.00 96.94 301 VAL A O 1
ATOM 2442 N N . LYS A 1 302 ? -2.696 -17.297 8.814 1.00 89.50 302 LYS A N 1
ATOM 2443 C CA . LYS A 1 302 ? -1.933 -18.511 8.500 1.00 89.50 302 LYS A CA 1
ATOM 2444 C C . LYS A 1 302 ? -2.734 -19.437 7.603 1.00 89.50 302 LYS A C 1
ATOM 2446 O O . LYS A 1 302 ? -3.974 -19.457 7.776 1.00 89.50 302 LYS A O 1
#

Mean predicted aligned error: 18.05 Å

Foldseek 3Di:
DDFLVCQLVLVQLVCCVLPVDGDDPVVSVVRNPDDRVCNVVVLVVVCQVVLHDPVRSVVSVVVSVVVVPPDPPDDPPPPPPDPPDDPDDDPPPDDPPDPDPVVVVVVVVVVCVVVVVVVVVVVVPPPDDDDDDDDDDDDDDDDDDDDDDDDDDDDDDDDDDDDDDDDDDDDPDPDDDDPVVVVVLVVLVVVLVVLVVQLQVCLQVVPLVSNLVQADQQQQEDAPDGRDHSVRVVVVSVVVPVFWANWHWHPWDWDDPDSFKIKIWTWIWTQGPVVRDIDTDTFIKMFGADPVSHTRYIYGDD

Radius of gyration: 32.28 Å; Cα contacts (8 Å, |Δi|>4): 245; chains: 1; bounding box: 81×45×106 Å

Sequence (302 aa):
MISPHNIGAFIKFLYLKKYNASAPNDLIEKWKSVPSSEIDNQLQHLFRHWNMSREEALQLQQQFLQESSGPANVPPVTRNYYPETPAGHYSNHVPQKKRTNVWMIIALLAILILGGLGAYYALRGEKNQEPSRNDGSILNNDTPRQTSEQKPSEIKVDTSDVATPKSNTDTTGAGKPSETDFASVEQEKEDRMDRVYKLIYAEEDQDLDKILSAFDPAISQYWDLKSPTRAQLTNRYMDSWKKTDDAIHKNVRIVRISKDTYDMYATFSYYSPKDKVYKDVPVHTRYIFNNNGKIVKTYGVK

Solvent-accessible surface area (backbone atoms only — not comparable to full-atom values): 18933 Å² total; per-residue (Å²): 132,90,44,56,91,45,38,38,59,49,52,33,50,53,35,28,74,74,67,75,40,83,53,58,66,70,60,36,54,57,51,49,70,43,54,70,92,45,46,66,62,54,49,51,51,50,34,54,78,65,73,47,50,72,66,58,51,51,50,54,52,50,49,49,52,54,68,69,64,50,74,95,72,67,80,79,78,80,70,80,75,70,84,78,80,78,81,84,80,87,80,80,78,72,82,81,77,79,81,75,67,63,66,61,60,55,57,56,52,54,52,51,57,59,53,51,54,55,55,55,56,64,72,67,70,81,80,85,79,84,82,80,90,83,82,90,80,90,82,90,82,91,78,91,76,90,74,81,86,76,79,83,78,85,78,82,78,82,88,74,91,80,82,83,79,82,83,84,85,84,81,94,69,92,68,78,84,60,78,74,63,58,60,57,57,54,53,58,48,53,56,46,56,50,49,53,53,53,37,53,51,21,60,50,69,65,37,61,69,60,38,60,64,47,38,37,87,79,20,52,28,50,64,91,38,71,52,47,50,69,68,56,52,53,50,53,50,55,62,47,52,78,56,41,42,84,46,42,76,40,80,72,44,79,44,78,76,51,99,48,31,36,38,37,38,31,34,42,31,26,33,26,74,89,77,73,44,76,47,79,40,83,42,42,39,37,41,31,42,49,98,87,65,25,34,33,31,36,35,77,62,131